Protein 1NPC (pdb70)

Radius of gyration: 19.89 Å; Cα contacts (8 Å, |Δi|>4): 730; chains: 1; bounding box: 41×41×62 Å

Foldseek 3Di:
DDAAWDWAWEAAQVGDIDIAIWGDDDQWIFRWHPPALAIEWEAEQPQEQDPDHDTDIDRPRYQYDPVRHLRRLLSVLVVLLQVLCCVQPNAQALQSRHYHAYEHECHHDQDPDWAQPLPYIYWHQHVLFFWGTPSNQQLVVQLRSVLSNLCNAQNAACAAQSVLLSNLLSNLRSQVSCVSVVVVHDFAAAQVIGRPVDHDDGPAGLCDRPVVDADQAPVDHDQDPPSRRRNPRPNSNVSNLLVCQAPWDAAPNFTAHHDHSSVSVQLSVQLSHPPHHRHQGQQSSLVSSLVSQCVVPNNVDPSSVNSVSSNVRRPHD

Sequence (317 aa):
VTGTNKVGTGKGVLGDTKSLNTTLSGSSYYLQDNTRGATIFTYDAKNRSTLPGTLWADADNVFNAAYDAAAVDAHYYAGKTYDYYKATFNRNSINDAGAPLKSTVHYGSNYNNAFWNGSQMVYGDGDGVTFTSLSGGIDVIGHELTHAVTENSSNLIYQNESGALNEAISDIFGTLVEFYDNRNPDWEIGEDIYTPGKAGDALRSMSDPTKYGDPDHYSKRYTGSSDNGGVHTNSGIINKQAYLLANGGTHYGVTVTGIGKDKLGAIYYRANTQYFTQSTTFSQARAGAVQAAADLYGANSAEVAAVKQSFSAVGVN

Nearest PDB structures (foldseek):
  1npc-assembly1_A  TM=1.003E+00  e=5.227E-67  Bacillus cereus
  1esp-assembly1_A  TM=1.000E+00  e=1.700E-61  Bacillus cereus
  2a7g-assembly1_E  TM=9.877E-01  e=1.635E-51  Bacillus thermoproteolyticus
  4tnl-assembly1_A  TM=9.887E-01  e=2.462E-51  Bacillus thermoproteolyticus
  6zhj-assembly1_A  TM=9.838E-01  e=7.280E-47  Bacillus thermoproteolyticus

Structure (mmCIF, N/CA/C/O backbone):
data_1NPC
#
_entry.id   1NPC
#
_cell.length_a   76.500
_cell.length_b   76.500
_cell.length_c   201.000
_cell.angle_alpha   90.00
_cell.angle_beta   90.00
_cell.angle_gamma   120.00
#
_symmetry.space_group_name_H-M   'P 65 2 2'
#
loop_
_entity.id
_entity.type
_entity.pdbx_description
1 polymer 'NEUTRAL PROTEASE'
2 non-polymer 'CALCIUM ION'
3 non-polymer 'ZINC ION'
4 water water
#
loop_
_atom_site.group_PDB
_atom_site.id
_atom_site.type_symbol
_atom_site.label_atom_id
_atom_site.label_alt_id
_atom_site.label_comp_id
_atom_site.label_asym_id
_atom_site.label_entity_id
_atom_site.label_seq_id
_atom_site.pdbx_PDB_ins_code
_atom_site.Cartn_x
_atom_site.Cartn_y
_atom_site.Cartn_z
_atom_site.occupancy
_atom_site.B_iso_or_equiv
_atom_site.auth_seq_id
_atom_site.auth_comp_id
_atom_site.auth_asym_id
_atom_site.auth_atom_id
_atom_site.pdbx_PDB_model_num
ATOM 1 N N . VAL A 1 1 ? 10.413 17.308 46.411 1.00 32.80 1 VAL A N 1
ATOM 2 C CA . VAL A 1 1 ? 10.114 18.281 47.456 1.00 37.00 1 VAL A CA 1
ATOM 3 C C . VAL A 1 1 ? 9.143 19.367 46.984 1.00 14.97 1 VAL A C 1
ATOM 4 O O . VAL A 1 1 ? 8.934 19.585 45.780 1.00 26.51 1 VAL A O 1
ATOM 8 N N . THR A 1 2 ? 8.493 20.046 47.910 1.00 28.84 2 THR A N 1
ATOM 9 C CA . THR A 1 2 ? 7.584 21.085 47.479 1.00 21.46 2 THR A CA 1
ATOM 10 C C . THR A 1 2 ? 8.166 22.323 48.133 1.00 28.62 2 THR A C 1
ATOM 11 O O . THR A 1 2 ? 8.484 22.263 49.325 1.00 25.26 2 THR A O 1
ATOM 15 N N . GLY A 1 3 ? 8.379 23.383 47.351 1.00 18.84 3 GLY A N 1
ATOM 16 C CA . GLY A 1 3 ? 8.989 24.592 47.890 1.00 24.12 3 GLY A CA 1
ATOM 17 C C . GLY A 1 3 ? 8.916 25.807 46.968 1.00 20.89 3 GLY A C 1
ATOM 18 O O . GLY A 1 3 ? 8.018 25.924 46.112 1.00 19.84 3 GLY A O 1
ATOM 19 N N . THR A 1 4 ? 9.906 26.704 47.152 1.00 34.84 4 THR A N 1
ATOM 20 C CA . THR A 1 4 ? 10.042 27.940 46.374 1.00 23.99 4 THR A CA 1
ATOM 21 C C . THR A 1 4 ? 11.257 27.864 45.459 1.00 5.85 4 THR A C 1
ATOM 22 O O . THR A 1 4 ? 12.350 27.487 45.899 1.00 12.75 4 THR A O 1
ATOM 26 N N . ASN A 1 5 ? 11.067 28.246 44.204 1.00 20.27 5 ASN A N 1
ATOM 27 C CA . ASN A 1 5 ? 12.104 28.261 43.175 1.00 17.31 5 ASN A CA 1
ATOM 28 C C . ASN A 1 5 ? 13.215 29.230 43.536 1.00 19.30 5 ASN A C 1
ATOM 29 O O . ASN A 1 5 ? 12.881 30.408 43.781 1.00 10.39 5 ASN A O 1
ATOM 34 N N . LYS A 1 6 ? 14.467 28.742 43.599 1.00 18.68 6 LYS A N 1
ATOM 35 C CA . LYS A 1 6 ? 15.632 29.571 43.930 1.00 12.74 6 LYS A CA 1
ATOM 36 C C . LYS A 1 6 ? 16.713 29.451 42.886 1.00 19.93 6 LYS A C 1
ATOM 37 O O . LYS A 1 6 ? 16.723 28.520 42.076 1.00 18.52 6 LYS A O 1
ATOM 43 N N . VAL A 1 7 ? 17.620 30.411 42.891 1.00 15.66 7 VAL A N 1
ATOM 44 C CA . VAL A 1 7 ? 18.731 30.336 41.966 1.00 16.19 7 VAL A CA 1
ATOM 45 C C . VAL A 1 7 ? 20.031 30.344 42.782 1.00 11.22 7 VAL A C 1
ATOM 46 O O . VAL A 1 7 ? 20.338 31.361 43.392 1.00 22.32 7 VAL A O 1
ATOM 50 N N . GLY A 1 8 ? 20.804 29.251 42.818 1.00 14.87 8 GLY A N 1
ATOM 51 C CA . GLY A 1 8 ? 22.068 29.194 43.560 1.00 19.71 8 GLY A CA 1
ATOM 52 C C . GLY A 1 8 ? 23.282 29.330 42.636 1.00 17.43 8 GLY A C 1
ATOM 53 O O . GLY A 1 8 ? 23.152 29.715 41.470 1.00 11.36 8 GLY A O 1
ATOM 54 N N . THR A 1 9 ? 24.472 29.024 43.166 1.00 17.02 9 THR A N 1
ATOM 55 C CA . THR A 1 9 ? 25.738 29.095 42.429 1.00 31.55 9 THR A CA 1
ATOM 56 C C . THR A 1 9 ? 26.646 27.958 42.883 1.00 4.66 9 THR A C 1
ATOM 57 O O . THR A 1 9 ? 26.529 27.508 44.011 1.00 13.33 9 THR A O 1
ATOM 61 N N . GLY A 1 10 ? 27.522 27.458 42.020 1.00 7.77 10 GLY A N 1
ATOM 62 C CA . GLY A 1 10 ? 28.428 26.386 42.363 1.00 7.81 10 GLY A CA 1
ATOM 63 C C . GLY A 1 10 ? 29.550 26.274 41.347 1.00 12.95 10 GLY A C 1
ATOM 64 O O . GLY A 1 10 ? 29.574 26.946 40.315 1.00 12.23 10 GLY A O 1
ATOM 65 N N . LYS A 1 11 ? 30.501 25.397 41.642 1.00 22.73 11 LYS A N 1
ATOM 66 C CA . LYS A 1 11 ? 31.615 25.180 40.726 1.00 6.83 11 LYS A CA 1
ATOM 67 C C . LYS A 1 11 ? 31.504 23.755 40.149 1.00 10.67 11 LYS A C 1
ATOM 68 O O . LYS A 1 11 ? 31.286 22.831 40.933 1.00 16.74 11 LYS A O 1
ATOM 74 N N . GLY A 1 12 ? 31.688 23.569 38.833 1.00 7.97 12 GLY A N 1
ATOM 75 C CA . GLY A 1 12 ? 31.596 22.272 38.187 1.00 16.23 12 GLY A CA 1
ATOM 76 C C . GLY A 1 12 ? 32.906 21.502 38.244 1.00 12.77 12 GLY A C 1
ATOM 77 O O . GLY A 1 12 ? 33.860 21.964 38.874 1.00 12.90 12 GLY A O 1
ATOM 78 N N . VAL A 1 13 ? 32.935 20.324 37.596 1.00 23.99 13 VAL A N 1
ATOM 79 C CA . VAL A 1 13 ? 34.125 19.472 37.555 1.00 17.10 13 VAL A CA 1
ATOM 80 C C . VAL A 1 13 ? 35.401 20.178 37.054 1.00 20.39 13 VAL A C 1
ATOM 81 O O . VAL A 1 13 ? 36.476 19.999 37.609 1.00 8.76 13 VAL A O 1
ATOM 85 N N . LEU A 1 14 ? 35.307 20.977 35.987 1.00 13.75 14 LEU A N 1
ATOM 86 C CA . LEU A 1 14 ? 36.431 21.683 35.402 1.00 11.88 14 LEU A CA 1
ATOM 87 C C . LEU A 1 14 ? 36.754 22.979 36.163 1.00 16.96 14 LEU A C 1
ATOM 88 O O . LEU A 1 14 ? 37.630 23.748 35.794 1.00 19.34 14 LEU A O 1
ATOM 93 N N . GLY A 1 15 ? 36.048 23.243 37.262 1.00 14.59 15 GLY A N 1
ATOM 94 C CA . GLY A 1 15 ? 36.287 24.415 38.121 1.00 15.59 15 GLY A CA 1
ATOM 95 C C . GLY A 1 15 ? 35.588 25.727 37.752 1.00 22.90 15 GLY A C 1
ATOM 96 O O . GLY A 1 15 ? 35.857 26.711 38.396 1.00 13.93 15 GLY A O 1
ATOM 97 N N . ASP A 1 16 ? 34.692 25.759 36.757 1.00 16.33 16 ASP A N 1
ATOM 98 C CA . ASP A 1 16 ? 33.977 26.942 36.286 1.00 5.62 16 ASP A CA 1
ATOM 99 C C . ASP A 1 16 ? 32.766 27.211 37.167 1.00 34.59 16 ASP A C 1
ATOM 100 O O . ASP A 1 16 ? 32.164 26.295 37.707 1.00 21.22 16 ASP A O 1
ATOM 105 N N . THR A 1 17 ? 32.394 28.470 37.313 1.00 13.17 17 THR A N 1
ATOM 106 C CA . THR A 1 17 ? 31.254 28.803 38.134 1.00 6.46 17 THR A CA 1
ATOM 107 C C . THR A 1 17 ? 30.020 28.686 37.283 1.00 13.71 17 THR A C 1
ATOM 108 O O . THR A 1 17 ? 30.032 29.127 36.126 1.00 20.59 17 THR A O 1
ATOM 112 N N . LYS A 1 18 ? 28.990 28.072 37.871 1.00 12.91 18 LYS A N 1
ATOM 113 C CA . LYS A 1 18 ? 27.698 27.846 37.215 1.00 15.32 18 LYS A CA 1
ATOM 114 C C . LYS A 1 18 ? 26.496 28.284 38.046 1.00 4.94 18 LYS A C 1
ATOM 115 O O . LYS A 1 18 ? 26.492 28.233 39.294 1.00 11.19 18 LYS A O 1
ATOM 121 N N . SER A 1 19 ? 25.455 28.666 37.302 1.00 14.77 19 SER A N 1
ATOM 122 C CA . SER A 1 19 ? 24.146 29.033 37.838 1.00 26.78 19 SER A CA 1
ATOM 123 C C . SER A 1 19 ? 23.239 27.824 37.972 1.00 23.31 19 SER A C 1
ATOM 124 O O . SER A 1 19 ? 23.041 27.161 36.940 1.00 13.30 19 SER A O 1
ATOM 127 N N . LEU A 1 20 ? 22.708 27.580 39.189 1.00 21.35 20 LEU A N 1
ATOM 128 C CA . LEU A 1 20 ? 21.849 26.451 39.539 1.00 11.75 20 LEU A CA 1
ATOM 129 C C . LEU A 1 20 ? 20.408 26.746 39.952 1.00 10.85 20 LEU A C 1
ATOM 130 O O . LEU A 1 20 ? 20.140 27.684 40.704 1.00 13.58 20 LEU A O 1
ATOM 135 N N . ASN A 1 21 ? 19.478 25.919 39.451 1.00 27.80 21 ASN A N 1
ATOM 136 C CA . ASN A 1 21 ? 18.064 26.058 39.775 1.00 5.31 21 ASN A CA 1
ATOM 137 C C . ASN A 1 21 ? 17.790 25.038 40.868 1.00 20.14 21 ASN A C 1
ATOM 138 O O . ASN A 1 21 ? 17.919 23.851 40.621 1.00 12.46 21 ASN A O 1
ATOM 143 N N . THR A 1 22 ? 17.461 25.517 42.053 1.00 10.13 22 THR A N 1
ATOM 144 C CA . THR A 1 22 ? 17.225 24.701 43.211 1.00 5.80 22 THR A CA 1
ATOM 145 C C . THR A 1 22 ? 15.870 24.973 43.843 1.00 8.89 22 THR A C 1
ATOM 146 O O . THR A 1 22 ? 15.103 25.804 43.371 1.00 13.82 22 THR A O 1
ATOM 150 N N . THR A 1 23 ? 15.553 24.289 44.940 1.00 8.86 23 THR A N 1
ATOM 151 C CA . THR A 1 23 ? 14.260 24.542 45.536 1.00 13.81 23 THR A CA 1
ATOM 152 C C . THR A 1 23 ? 14.436 24.687 47.016 1.00 15.19 23 THR A C 1
ATOM 153 O O . THR A 1 23 ? 15.090 23.838 47.600 1.00 12.16 23 THR A O 1
ATOM 157 N N . LEU A 1 24 ? 13.864 25.739 47.609 1.00 13.90 24 LEU A N 1
ATOM 158 C CA . LEU A 1 24 ? 13.955 26.002 49.041 1.00 14.53 24 LEU A CA 1
ATOM 159 C C . LEU A 1 24 ? 12.729 25.390 49.678 1.00 17.19 24 LEU A C 1
ATOM 160 O O . LEU A 1 24 ? 11.617 25.748 49.285 1.00 18.73 24 LEU A O 1
ATOM 165 N N . SER A 1 25 ? 12.970 24.481 50.621 1.00 14.50 25 SER A N 1
ATOM 166 C CA . SER A 1 25 ? 11.921 23.776 51.318 1.00 20.21 25 SER A CA 1
ATOM 167 C C . SER A 1 25 ? 12.392 23.536 52.728 1.00 24.30 25 SER A C 1
ATOM 168 O O . SER A 1 25 ? 13.351 22.798 52.958 1.00 24.61 25 SER A O 1
ATOM 171 N N . GLY A 1 26 ? 11.712 24.184 53.664 1.00 31.79 26 GLY A N 1
ATOM 172 C CA . GLY A 1 26 ? 12.080 24.059 55.066 1.00 19.00 26 GLY A CA 1
ATOM 173 C C . GLY A 1 26 ? 13.338 24.853 55.313 1.00 19.44 26 GLY A C 1
ATOM 174 O O . GLY A 1 26 ? 13.410 26.056 55.063 1.00 34.45 26 GLY A O 1
ATOM 175 N N . SER A 1 27 ? 14.386 24.192 55.762 1.00 35.24 27 SER A N 1
ATOM 176 C CA . SER A 1 27 ? 15.580 24.984 55.985 1.00 47.19 27 SER A CA 1
ATOM 177 C C . SER A 1 27 ? 16.632 24.752 54.916 1.00 33.41 27 SER A C 1
ATOM 178 O O . SER A 1 27 ? 17.695 25.376 54.910 1.00 60.10 27 SER A O 1
ATOM 181 N N . SER A 1 28 ? 16.362 23.830 54.007 1.00 41.94 28 SER A N 1
ATOM 182 C CA . SER A 1 28 ? 17.367 23.556 53.000 1.00 37.94 28 SER A CA 1
ATOM 183 C C . SER A 1 28 ? 16.947 23.789 51.583 1.00 12.03 28 SER A C 1
ATOM 184 O O . SER A 1 28 ? 15.780 23.971 51.261 1.00 22.63 28 SER A O 1
ATOM 187 N N . TYR A 1 29 ? 17.980 23.766 50.753 1.00 12.57 29 TYR A N 1
ATOM 188 C CA . TYR A 1 29 ? 17.801 23.944 49.347 1.00 14.12 29 TYR A CA 1
ATOM 189 C C . TYR A 1 29 ? 18.079 22.570 48.778 1.00 14.30 29 TYR A C 1
ATOM 190 O O . TYR A 1 29 ? 19.019 21.904 49.226 1.00 15.83 29 TYR A O 1
ATOM 199 N N . TYR A 1 30 ? 17.281 22.186 47.790 1.00 22.49 30 TYR A N 1
ATOM 200 C CA . TYR A 1 30 ? 17.432 20.923 47.089 1.00 10.79 30 TYR A CA 1
ATOM 201 C C . TYR A 1 30 ? 17.769 21.113 45.617 1.00 13.40 30 TYR A C 1
ATOM 202 O O . TYR A 1 30 ? 17.276 22.046 44.986 1.00 10.87 30 TYR A O 1
ATOM 211 N N . LEU A 1 31 ? 18.602 20.207 45.079 1.00 7.89 31 LEU A N 1
ATOM 212 C CA . LEU A 1 31 ? 18.905 20.294 43.673 1.00 25.63 31 LEU A CA 1
ATOM 213 C C . LEU A 1 31 ? 17.665 19.765 42.962 1.00 20.44 31 LEU A C 1
ATOM 214 O O . LEU A 1 31 ? 17.531 18.615 42.557 1.00 17.58 31 LEU A O 1
ATOM 219 N N . GLN A 1 32 ? 16.685 20.626 42.847 1.00 17.67 32 GLN A N 1
ATOM 220 C CA . GLN A 1 32 ? 15.448 20.278 42.187 1.00 16.47 32 GLN A CA 1
ATOM 221 C C . GLN A 1 32 ? 15.145 21.507 41.360 1.00 2.55 32 GLN A C 1
ATOM 222 O O . GLN A 1 32 ? 15.060 22.591 41.930 1.00 17.21 32 GLN A O 1
ATOM 228 N N . ASP A 1 33 ? 15.008 21.330 40.058 1.00 9.53 33 ASP A N 1
ATOM 229 C CA . ASP A 1 33 ? 14.732 22.396 39.108 1.00 12.97 33 ASP A CA 1
ATOM 230 C C . ASP A 1 33 ? 13.280 22.309 38.589 1.00 10.60 33 ASP A C 1
ATOM 231 O O . ASP A 1 33 ? 12.933 21.458 37.758 1.00 10.03 33 ASP A O 1
ATOM 236 N N . ASN A 1 34 ? 12.435 23.232 39.055 1.00 15.43 34 ASN A N 1
ATOM 237 C CA . ASN A 1 34 ? 11.032 23.290 38.672 1.00 9.18 34 ASN A CA 1
ATOM 238 C C . ASN A 1 34 ? 10.745 24.190 37.487 1.00 17.06 34 ASN A C 1
ATOM 239 O O . ASN A 1 34 ? 9.611 24.295 37.058 1.00 32.04 34 ASN A O 1
ATOM 244 N N . THR A 1 35 ? 11.777 24.841 36.968 1.00 20.56 35 THR A N 1
ATOM 245 C CA . THR A 1 35 ? 11.644 25.812 35.892 1.00 13.29 35 THR A CA 1
ATOM 246 C C . THR A 1 35 ? 11.264 25.349 34.493 1.00 21.67 35 THR A C 1
ATOM 247 O O . THR A 1 35 ? 10.726 26.149 33.731 1.00 19.62 35 THR A O 1
ATOM 251 N N . ARG A 1 36 ? 11.585 24.119 34.120 1.00 15.63 36 ARG A N 1
ATOM 252 C CA . ARG A 1 36 ? 11.362 23.638 32.767 1.00 24.05 36 ARG A CA 1
ATOM 253 C C . ARG A 1 36 ? 10.083 22.818 32.662 1.00 20.61 36 ARG A C 1
ATOM 254 O O . ARG A 1 36 ? 9.436 22.640 33.693 1.00 24.07 36 ARG A O 1
ATOM 262 N N . GLY A 1 37 ? 9.720 22.343 31.456 1.00 19.28 37 GLY A N 1
ATOM 263 C CA . GLY A 1 37 ? 8.495 21.559 31.270 1.00 16.21 37 GLY A CA 1
ATOM 264 C C . GLY A 1 37 ? 8.571 20.219 32.010 1.00 22.29 37 GLY A C 1
ATOM 265 O O . GLY A 1 37 ? 7.585 19.544 32.305 1.00 15.67 37 GLY A O 1
ATOM 266 N N . ALA A 1 38 ? 9.797 19.814 32.278 1.00 9.94 38 ALA A N 1
ATOM 267 C CA . ALA A 1 38 ? 10.087 18.581 32.974 1.00 17.60 38 ALA A CA 1
ATOM 268 C C . ALA A 1 38 ? 10.880 18.893 34.257 1.00 12.63 38 ALA A C 1
ATOM 269 O O . ALA A 1 38 ? 11.748 19.764 34.286 1.00 11.86 38 ALA A O 1
ATOM 271 N N . THR A 1 39 ? 10.594 18.194 35.352 1.00 22.46 39 THR A N 1
ATOM 272 C CA . THR A 1 39 ? 11.311 18.454 36.583 1.00 32.08 39 THR A CA 1
ATOM 273 C C . THR A 1 39 ? 12.653 17.752 36.509 1.00 18.53 39 THR A C 1
ATOM 274 O O . THR A 1 39 ? 12.697 16.673 35.959 1.00 17.00 39 THR A O 1
ATOM 278 N N . ILE A 1 40 ? 13.719 18.364 37.004 1.00 13.73 40 ILE A N 1
ATOM 279 C CA . ILE A 1 40 ? 15.045 17.785 36.965 1.00 9.72 40 ILE A CA 1
ATOM 280 C C . ILE A 1 40 ? 15.444 17.573 38.397 1.00 5.68 40 ILE A C 1
ATOM 281 O O . ILE A 1 40 ? 15.355 18.541 39.153 1.00 13.45 40 ILE A O 1
ATOM 286 N N . PHE A 1 41 ? 15.822 16.330 38.778 1.00 10.41 41 PHE A N 1
ATOM 287 C CA . PHE A 1 41 ? 16.253 16.009 40.150 1.00 16.84 41 PHE A CA 1
ATOM 288 C C . PHE A 1 41 ? 17.693 15.470 40.200 1.00 10.34 41 PHE A C 1
ATOM 289 O O . PHE A 1 41 ? 18.097 14.683 39.346 1.00 10.34 41 PHE A O 1
ATOM 297 N N . THR A 1 42 ? 18.488 15.851 41.198 1.00 14.15 42 THR A N 1
ATOM 298 C CA . THR A 1 42 ? 19.854 15.327 41.265 1.00 11.33 42 THR A CA 1
ATOM 299 C C . THR A 1 42 ? 20.048 14.689 42.611 1.00 7.30 42 THR A C 1
ATOM 300 O O . THR A 1 42 ? 19.719 15.299 43.665 1.00 10.74 42 THR A O 1
ATOM 304 N N . TYR A 1 43 ? 20.575 13.440 42.545 1.00 16.81 43 TYR A N 1
ATOM 305 C CA . TYR A 1 43 ? 20.839 12.608 43.716 1.00 7.40 43 TYR A CA 1
ATOM 306 C C . TYR A 1 43 ? 22.313 12.248 43.974 1.00 9.57 43 TYR A C 1
ATOM 307 O O . TYR A 1 43 ? 23.150 12.240 43.053 1.00 11.61 43 TYR A O 1
ATOM 316 N N . ASP A 1 44 ? 22.534 11.952 45.271 1.00 9.40 44 ASP A N 1
ATOM 317 C CA . ASP A 1 44 ? 23.772 11.539 45.937 1.00 36.23 44 ASP A CA 1
ATOM 318 C C . ASP A 1 44 ? 23.707 10.069 46.395 1.00 19.53 44 ASP A C 1
ATOM 319 O O . ASP A 1 44 ? 22.866 9.671 47.212 1.00 10.35 44 ASP A O 1
ATOM 324 N N . ALA A 1 45 ? 24.600 9.240 45.859 1.00 18.23 45 ALA A N 1
ATOM 325 C CA . ALA A 1 45 ? 24.603 7.811 46.223 1.00 10.13 45 ALA A CA 1
ATOM 326 C C . ALA A 1 45 ? 25.662 7.556 47.283 1.00 20.09 45 ALA A C 1
ATOM 327 O O . ALA A 1 45 ? 25.842 6.438 47.777 1.00 14.46 45 ALA A O 1
ATOM 329 N N . LYS A 1 46 ? 26.394 8.633 47.600 1.00 8.40 46 LYS A N 1
ATOM 330 C CA . LYS A 1 46 ? 27.414 8.582 48.618 1.00 16.35 46 LYS A CA 1
ATOM 331 C C . LYS A 1 46 ? 28.443 7.465 48.429 1.00 8.20 46 LYS A C 1
ATOM 332 O O . LYS A 1 46 ? 28.805 6.862 49.432 1.00 11.74 46 LYS A O 1
ATOM 338 N N . ASN A 1 47 ? 28.885 7.211 47.192 1.00 9.64 47 ASN A N 1
ATOM 339 C CA . ASN A 1 47 ? 29.886 6.231 46.862 1.00 28.84 47 ASN A CA 1
ATOM 340 C C . ASN A 1 47 ? 29.522 4.791 47.163 1.00 34.06 47 ASN A C 1
ATOM 341 O O . ASN A 1 47 ? 30.332 3.950 47.546 1.00 12.59 47 ASN A O 1
ATOM 346 N N . ARG A 1 48 ? 28.253 4.527 46.980 1.00 15.90 48 ARG A N 1
ATOM 347 C CA . ARG A 1 48 ? 27.735 3.219 47.196 1.00 10.95 48 ARG A CA 1
ATOM 348 C C . ARG A 1 48 ? 27.129 2.726 45.918 1.00 12.87 48 ARG A C 1
ATOM 349 O O . ARG A 1 48 ? 26.844 3.487 44.994 1.00 18.91 48 ARG A O 1
ATOM 357 N N . SER A 1 49 ? 26.966 1.421 45.884 1.00 14.97 49 SER A N 1
ATOM 358 C CA . SER A 1 49 ? 26.361 0.800 44.745 1.00 21.28 49 SER A CA 1
ATOM 359 C C . SER A 1 49 ? 24.857 0.598 45.016 1.00 15.91 49 SER A C 1
ATOM 360 O O . SER A 1 49 ? 24.329 -0.514 45.159 1.00 19.87 49 SER A O 1
ATOM 363 N N . THR A 1 50 ? 24.168 1.725 45.127 1.00 14.27 50 THR A N 1
ATOM 364 C CA . THR A 1 50 ? 22.727 1.772 45.328 1.00 13.81 50 THR A CA 1
ATOM 365 C C . THR A 1 50 ? 22.103 2.845 44.445 1.00 29.29 50 THR A C 1
ATOM 366 O O . THR A 1 50 ? 22.739 3.811 44.017 1.00 10.42 50 THR A O 1
ATOM 370 N N . LEU A 1 51 ? 20.832 2.672 44.136 1.00 12.70 51 LEU A N 1
ATOM 371 C CA . LEU A 1 51 ? 20.128 3.692 43.366 1.00 21.12 51 LEU A CA 1
ATOM 372 C C . LEU A 1 51 ? 18.802 4.005 44.069 1.00 17.66 51 LEU A C 1
ATOM 373 O O . LEU A 1 51 ? 18.214 3.095 44.663 1.00 19.42 51 LEU A O 1
ATOM 378 N N . PRO A 1 52 ? 18.319 5.258 44.028 1.00 23.14 52 PRO A N 1
ATOM 379 C CA . PRO A 1 52 ? 18.908 6.403 43.347 1.00 29.80 52 PRO A CA 1
ATOM 380 C C . PRO A 1 52 ? 19.798 7.228 44.253 1.00 7.23 52 PRO A C 1
ATOM 381 O O . PRO A 1 52 ? 20.528 8.125 43.838 1.00 10.13 52 PRO A O 1
ATOM 385 N N . GLY A 1 53 ? 19.692 6.915 45.532 1.00 10.91 53 GLY A N 1
ATOM 386 C CA . GLY A 1 53 ? 20.393 7.612 46.595 1.00 16.68 53 GLY A CA 1
ATOM 387 C C . GLY A 1 53 ? 19.465 8.645 47.223 1.00 24.76 53 GLY A C 1
ATOM 388 O O . GLY A 1 53 ? 18.238 8.592 47.132 1.00 23.28 53 GLY A O 1
ATOM 389 N N . THR A 1 54 ? 20.061 9.626 47.844 1.00 6.72 54 THR A N 1
ATOM 390 C CA . THR A 1 54 ? 19.334 10.658 48.534 1.00 15.98 54 THR A CA 1
ATOM 391 C C . THR A 1 54 ? 19.244 11.958 47.737 1.00 30.34 54 THR A C 1
ATOM 392 O O . THR A 1 54 ? 20.211 12.443 47.167 1.00 14.70 54 THR A O 1
ATOM 396 N N . LEU A 1 55 ? 18.068 12.565 47.666 1.00 22.81 55 LEU A N 1
ATOM 397 C CA . LEU A 1 55 ? 17.964 13.804 46.937 1.00 12.22 55 LEU A CA 1
ATOM 398 C C . LEU A 1 55 ? 18.929 14.786 47.603 1.00 15.84 55 LEU A C 1
ATOM 399 O O . LEU A 1 55 ? 19.051 14.788 48.836 1.00 25.55 55 LEU A O 1
ATOM 404 N N . TRP A 1 56 ? 19.651 15.556 46.774 1.00 19.93 56 TRP A N 1
ATOM 405 C CA . TRP A 1 56 ? 20.662 16.499 47.223 1.00 11.45 56 TRP A CA 1
ATOM 406 C C . TRP A 1 56 ? 20.141 17.775 47.899 1.00 6.23 56 TRP A C 1
ATOM 407 O O . TRP A 1 56 ? 19.346 18.539 47.346 1.00 12.81 56 TRP A O 1
ATOM 418 N N . ALA A 1 57 ? 20.632 17.948 49.120 1.00 13.05 57 ALA A N 1
ATOM 419 C CA . ALA A 1 57 ? 20.307 19.033 50.001 1.00 21.96 57 ALA A CA 1
ATOM 420 C C . ALA A 1 57 ? 21.545 19.760 50.476 1.00 18.83 57 ALA A C 1
ATOM 421 O O . ALA A 1 57 ? 22.515 19.139 50.911 1.00 22.95 57 ALA A O 1
ATOM 423 N N . ASP A 1 58 ? 21.419 21.082 50.407 1.00 37.11 58 ASP A N 1
ATOM 424 C CA . ASP A 1 58 ? 22.428 22.038 50.793 1.00 9.44 58 ASP A CA 1
ATOM 425 C C . ASP A 1 58 ? 21.927 23.061 51.811 1.00 13.36 58 ASP A C 1
ATOM 426 O O . ASP A 1 58 ? 20.779 23.491 51.790 1.00 11.14 58 ASP A O 1
ATOM 431 N N . ALA A 1 59 ? 22.801 23.474 52.721 1.00 9.85 59 ALA A N 1
ATOM 432 C CA . ALA A 1 59 ? 22.421 24.477 53.729 1.00 26.26 59 ALA A CA 1
ATOM 433 C C . ALA A 1 59 ? 22.375 25.953 53.356 1.00 11.21 59 ALA A C 1
ATOM 434 O O . ALA A 1 59 ? 21.609 26.683 53.957 1.00 17.79 59 ALA A O 1
ATOM 436 N N . ASP A 1 60 ? 23.204 26.414 52.441 1.00 10.99 60 ASP A N 1
ATOM 437 C CA . ASP A 1 60 ? 23.263 27.834 52.086 1.00 7.69 60 ASP A CA 1
ATOM 438 C C . ASP A 1 60 ? 23.014 28.178 50.623 1.00 17.86 60 ASP A C 1
ATOM 439 O O . ASP A 1 60 ? 23.080 29.359 50.329 1.00 11.85 60 ASP A O 1
ATOM 444 N N . ASN A 1 61 ? 22.760 27.213 49.721 1.00 13.49 61 ASN A N 1
ATOM 445 C CA . ASN A 1 61 ? 22.511 27.505 48.311 1.00 17.61 61 ASN A CA 1
ATOM 446 C C . ASN A 1 61 ? 23.769 27.793 47.505 1.00 20.16 61 ASN A C 1
ATOM 447 O O . ASN A 1 61 ? 23.702 28.376 46.413 1.00 11.92 61 ASN A O 1
ATOM 452 N N . VAL A 1 62 ? 24.902 27.372 48.091 1.00 14.17 62 VAL A N 1
ATOM 453 C CA . VAL A 1 62 ? 26.244 27.515 47.547 1.00 14.24 62 VAL A CA 1
ATOM 454 C C . VAL A 1 62 ? 26.859 26.111 47.465 1.00 3.90 62 VAL A C 1
ATOM 455 O O . VAL A 1 62 ? 26.990 25.443 48.465 1.00 13.41 62 VAL A O 1
ATOM 459 N N . PHE A 1 63 ? 27.188 25.704 46.238 1.00 16.70 63 PHE A N 1
ATOM 460 C CA . PHE A 1 63 ? 27.759 24.401 45.901 1.00 11.55 63 PHE A CA 1
ATOM 461 C C . PHE A 1 63 ? 29.218 24.498 45.436 1.00 16.70 63 PHE A C 1
ATOM 462 O O . PHE A 1 63 ? 29.615 24.129 44.293 1.00 12.95 63 PHE A O 1
ATOM 470 N N . ASN A 1 64 ? 30.029 25.005 46.370 1.00 7.55 64 ASN A N 1
ATOM 471 C CA . ASN A 1 64 ? 31.431 25.251 46.067 1.00 10.97 64 ASN A CA 1
ATOM 472 C C . ASN A 1 64 ? 32.425 24.212 46.633 1.00 8.96 64 ASN A C 1
ATOM 473 O O . ASN A 1 64 ? 33.626 24.264 46.396 1.00 13.08 64 ASN A O 1
ATOM 478 N N . ALA A 1 65 ? 31.980 23.215 47.377 1.00 15.03 65 ALA A N 1
ATOM 479 C CA . ALA A 1 65 ? 32.895 22.177 47.879 1.00 11.51 65 ALA A CA 1
ATOM 480 C C . ALA A 1 65 ? 33.351 21.229 46.761 1.00 5.97 65 ALA A C 1
ATOM 481 O O . ALA A 1 65 ? 32.688 21.076 45.713 1.00 12.71 65 ALA A O 1
ATOM 483 N N . ALA A 1 66 ? 34.517 20.580 46.985 1.00 13.56 66 ALA A N 1
ATOM 484 C CA . ALA A 1 66 ? 35.047 19.625 46.036 1.00 23.31 66 ALA A CA 1
ATOM 485 C C . ALA A 1 66 ? 34.009 18.534 45.865 1.00 16.19 66 ALA A C 1
ATOM 486 O O . ALA A 1 66 ? 33.773 18.062 44.769 1.00 10.93 66 ALA A O 1
ATOM 488 N N . TYR A 1 67 ? 33.354 18.153 46.954 1.00 9.21 67 TYR A N 1
ATOM 489 C CA . TYR A 1 67 ? 32.357 17.120 46.795 1.00 10.70 67 TYR A CA 1
ATOM 490 C C . TYR A 1 67 ? 31.142 17.552 45.977 1.00 9.07 67 TYR A C 1
ATOM 491 O O . TYR A 1 67 ? 30.334 16.765 45.501 1.00 16.87 67 TYR A O 1
ATOM 500 N N . ASP A 1 68 ? 30.976 18.855 45.819 1.00 20.28 68 ASP A N 1
ATOM 501 C CA . ASP A 1 68 ? 29.817 19.372 45.125 1.00 20.37 68 ASP A CA 1
ATOM 502 C C . ASP A 1 68 ? 29.855 19.266 43.627 1.00 4.53 68 ASP A C 1
ATOM 503 O O . ASP A 1 68 ? 28.786 19.080 43.039 1.00 6.35 68 ASP A O 1
ATOM 508 N N . ALA A 1 69 ? 31.056 19.463 43.071 1.00 10.69 69 ALA A N 1
ATOM 509 C CA . ALA A 1 69 ? 31.347 19.506 41.639 1.00 13.74 69 ALA A CA 1
ATOM 510 C C . ALA A 1 69 ? 30.594 18.578 40.674 1.00 24.41 69 ALA A C 1
ATOM 511 O O . ALA A 1 69 ? 30.037 19.054 39.686 1.00 13.20 69 ALA A O 1
ATOM 513 N N . ALA A 1 70 ? 30.591 17.260 40.899 1.00 12.54 70 ALA A N 1
ATOM 514 C CA . ALA A 1 70 ? 29.894 16.335 40.015 1.00 8.31 70 ALA A CA 1
ATOM 515 C C . ALA A 1 70 ? 28.401 16.632 39.993 1.00 8.47 70 ALA A C 1
ATOM 516 O O . ALA A 1 70 ? 27.768 16.592 38.926 1.00 9.28 70 ALA A O 1
ATOM 518 N N . ALA A 1 71 ? 27.810 16.934 41.163 1.00 1.50 71 ALA A N 1
ATOM 519 C CA . ALA A 1 71 ? 26.376 17.235 41.250 1.00 4.22 71 ALA A CA 1
ATOM 520 C C . ALA A 1 71 ? 25.970 18.523 40.517 1.00 9.54 71 ALA A C 1
ATOM 521 O O . ALA A 1 71 ? 24.925 18.600 39.842 1.00 8.86 71 ALA A O 1
ATOM 523 N N . VAL A 1 72 ? 26.823 19.543 40.615 1.00 16.82 72 VAL A N 1
ATOM 524 C CA . VAL A 1 72 ? 26.618 20.820 39.952 1.00 14.87 72 VAL A CA 1
ATOM 525 C C . VAL A 1 72 ? 26.542 20.644 38.425 1.00 12.74 72 VAL A C 1
ATOM 526 O O . VAL A 1 72 ? 25.717 21.221 37.707 1.00 10.70 72 VAL A O 1
ATOM 530 N N . ASP A 1 73 ? 27.429 19.828 37.879 1.00 9.03 73 ASP A N 1
ATOM 531 C CA . ASP A 1 73 ? 27.485 19.593 36.442 1.00 5.64 73 ASP A CA 1
ATOM 532 C C . ASP A 1 73 ? 26.314 18.730 35.938 1.00 16.84 73 ASP A C 1
ATOM 533 O O . ASP A 1 73 ? 25.651 18.979 34.923 1.00 8.63 73 ASP A O 1
ATOM 538 N N . ALA A 1 74 ? 26.032 17.666 36.694 1.00 18.00 74 ALA A N 1
ATOM 539 C CA . ALA A 1 74 ? 24.951 16.751 36.363 1.00 18.41 74 ALA A CA 1
ATOM 540 C C . ALA A 1 74 ? 23.638 17.495 36.237 1.00 12.13 74 ALA A C 1
ATOM 541 O O . ALA A 1 74 ? 22.866 17.256 35.299 1.00 9.62 74 ALA A O 1
ATOM 543 N N . HIS A 1 75 ? 23.418 18.363 37.228 1.00 5.12 75 HIS A N 1
ATOM 544 C CA . HIS A 1 75 ? 22.250 19.226 37.373 1.00 8.60 75 HIS A CA 1
ATOM 545 C C . HIS A 1 75 ? 22.081 20.218 36.200 1.00 5.09 75 HIS A C 1
ATOM 546 O O . HIS A 1 75 ? 21.085 20.190 35.446 1.00 11.47 75 HIS A O 1
ATOM 553 N N . TYR A 1 76 ? 23.113 21.050 36.000 1.00 6.69 76 TYR A N 1
ATOM 554 C CA . TYR A 1 76 ? 23.210 22.040 34.919 1.00 6.37 76 TYR A CA 1
ATOM 555 C C . TYR A 1 76 ? 23.025 21.517 33.479 1.00 15.67 76 TYR A C 1
ATOM 556 O O . TYR A 1 76 ? 22.203 22.003 32.697 1.00 9.55 76 TYR A O 1
ATOM 565 N N . TYR A 1 77 ? 23.844 20.525 33.116 1.00 24.64 77 TYR A N 1
ATOM 566 C CA . TYR A 1 77 ? 23.883 19.881 31.806 1.00 18.27 77 TYR A CA 1
ATOM 567 C C . TYR A 1 77 ? 22.611 19.124 31.440 1.00 11.21 77 TYR A C 1
ATOM 568 O O . TYR A 1 77 ? 22.229 19.074 30.278 1.00 5.83 77 TYR A O 1
ATOM 577 N N . ALA A 1 78 ? 21.912 18.558 32.420 1.00 6.37 78 ALA A N 1
ATOM 578 C CA . ALA A 1 78 ? 20.626 17.953 32.053 1.00 12.40 78 ALA A CA 1
ATOM 579 C C . ALA A 1 78 ? 19.572 19.036 31.704 1.00 20.31 78 ALA A C 1
ATOM 580 O O . ALA A 1 78 ? 18.730 18.887 30.804 1.00 10.33 78 ALA A O 1
ATOM 582 N N . GLY A 1 79 ? 19.585 20.160 32.423 1.00 9.93 79 GLY A N 1
ATOM 583 C CA . GLY A 1 79 ? 18.673 21.225 32.091 1.00 10.24 79 GLY A CA 1
ATOM 584 C C . GLY A 1 79 ? 19.078 21.750 30.688 1.00 8.25 79 GLY A C 1
ATOM 585 O O . GLY A 1 79 ? 18.222 22.094 29.862 1.00 8.07 79 GLY A O 1
ATOM 586 N N . LYS A 1 80 ? 20.395 21.810 30.372 1.00 15.12 80 LYS A N 1
ATOM 587 C CA . LYS A 1 80 ? 20.828 22.293 29.057 1.00 11.99 80 LYS A CA 1
ATOM 588 C C . LYS A 1 80 ? 20.412 21.375 27.919 1.00 3.78 80 LYS A C 1
ATOM 589 O O . LYS A 1 80 ? 20.152 21.807 26.788 1.00 8.56 80 LYS A O 1
ATOM 595 N N . THR A 1 81 ? 20.354 20.097 28.234 1.00 4.41 81 THR A N 1
ATOM 596 C CA . THR A 1 81 ? 19.947 19.136 27.220 1.00 12.64 81 THR A CA 1
ATOM 597 C C . THR A 1 81 ? 18.460 19.256 26.909 1.00 12.47 81 THR A C 1
ATOM 598 O O . THR A 1 81 ? 18.054 19.185 25.733 1.00 11.37 81 THR A O 1
ATOM 602 N N . TYR A 1 82 ? 17.669 19.449 27.976 1.00 11.07 82 TYR A N 1
ATOM 603 C CA . TYR A 1 82 ? 16.221 19.617 27.821 1.00 8.77 82 TYR A CA 1
ATOM 604 C C . TYR A 1 82 ? 15.975 20.799 26.880 1.00 10.15 82 TYR A C 1
ATOM 605 O O . TYR A 1 82 ? 15.182 20.777 25.946 1.00 10.59 82 TYR A O 1
ATOM 614 N N . ASP A 1 83 ? 16.724 21.864 27.185 1.00 12.36 83 ASP A N 1
ATOM 615 C CA . ASP A 1 83 ? 16.667 23.107 26.469 1.00 17.25 83 ASP A CA 1
ATOM 616 C C . ASP A 1 83 ? 16.874 22.976 24.976 1.00 26.71 83 ASP A C 1
ATOM 617 O O . ASP A 1 83 ? 16.115 23.545 24.183 1.00 13.87 83 ASP A O 1
ATOM 622 N N . TYR A 1 84 ? 17.941 22.266 24.620 1.00 12.23 84 TYR A N 1
ATOM 623 C CA . TYR A 1 84 ? 18.317 22.022 23.238 1.00 6.76 84 TYR A CA 1
ATOM 624 C C . TYR A 1 84 ? 17.146 21.405 22.502 1.00 12.73 84 TYR A C 1
ATOM 625 O O . TYR A 1 84 ? 16.831 21.914 21.431 1.00 8.70 84 TYR A O 1
ATOM 634 N N . TYR A 1 85 ? 16.553 20.344 23.087 1.00 9.62 85 TYR A N 1
ATOM 635 C CA . TYR A 1 85 ? 15.426 19.658 22.470 1.00 11.49 85 TYR A CA 1
ATOM 636 C C . TYR A 1 85 ? 14.138 20.486 22.381 1.00 13.79 85 TYR A C 1
ATOM 637 O O . TYR A 1 85 ? 13.397 20.453 21.389 1.00 8.03 85 TYR A O 1
ATOM 646 N N . LYS A 1 86 ? 13.888 21.256 23.437 1.00 4.34 86 LYS A N 1
ATOM 647 C CA . LYS A 1 86 ? 12.716 22.121 23.527 1.00 16.41 86 LYS A CA 1
ATOM 648 C C . LYS A 1 86 ? 12.713 23.267 22.509 1.00 21.82 86 LYS A C 1
ATOM 649 O O . LYS A 1 86 ? 11.722 23.508 21.805 1.00 22.06 86 LYS A O 1
ATOM 655 N N . ALA A 1 87 ? 13.840 23.971 22.430 1.00 16.05 87 ALA A N 1
ATOM 656 C CA . ALA A 1 87 ? 14.009 25.099 21.526 1.00 13.33 87 ALA A CA 1
ATOM 657 C C . ALA A 1 87 ? 14.128 24.758 20.058 1.00 27.01 87 ALA A C 1
ATOM 658 O O . ALA A 1 87 ? 13.608 25.468 19.194 1.00 14.69 87 ALA A O 1
ATOM 660 N N . THR A 1 88 ? 14.860 23.685 19.772 1.00 19.11 88 THR A N 1
ATOM 661 C CA . THR A 1 88 ? 15.110 23.292 18.408 1.00 13.26 88 THR A CA 1
ATOM 662 C C . THR A 1 88 ? 13.966 22.616 17.693 1.00 1.25 88 THR A C 1
ATOM 663 O O . THR A 1 88 ? 13.800 22.846 16.476 1.00 16.44 88 THR A O 1
ATOM 667 N N . PHE A 1 89 ? 13.295 21.715 18.422 1.00 19.28 89 PHE A N 1
ATOM 668 C CA . PHE A 1 89 ? 12.265 20.882 17.823 1.00 17.56 89 PHE A CA 1
ATOM 669 C C . PHE A 1 89 ? 10.926 20.895 18.550 1.00 14.29 89 PHE A C 1
ATOM 670 O O . PHE A 1 89 ? 9.942 20.236 18.144 1.00 13.90 89 PHE A O 1
ATOM 678 N N . ASN A 1 90 ? 10.906 21.649 19.651 1.00 12.60 90 ASN A N 1
ATOM 679 C CA . ASN A 1 90 ? 9.671 21.711 20.416 1.00 15.39 90 ASN A CA 1
ATOM 680 C C . ASN A 1 90 ? 9.325 20.356 21.054 1.00 30.43 90 ASN A C 1
ATOM 681 O O . ASN A 1 90 ? 8.166 19.901 21.106 1.00 17.69 90 ASN A O 1
ATOM 686 N N . ARG A 1 91 ? 10.376 19.700 21.547 1.00 22.32 91 ARG A N 1
ATOM 687 C CA . ARG A 1 91 ? 10.261 18.414 22.215 1.00 7.07 91 ARG A CA 1
ATOM 688 C C . ARG A 1 91 ? 10.257 18.608 23.730 1.00 17.17 91 ARG A C 1
ATOM 689 O O . ARG A 1 91 ? 11.150 19.259 24.307 1.00 14.08 91 ARG A O 1
ATOM 697 N N . ASN A 1 92 ? 9.244 18.034 24.373 1.00 12.30 92 ASN A N 1
ATOM 698 C CA . ASN A 1 92 ? 9.111 18.142 25.820 1.00 25.56 92 ASN A CA 1
ATOM 699 C C . ASN A 1 92 ? 9.632 16.918 26.569 1.00 28.80 92 ASN A C 1
ATOM 700 O O . ASN A 1 92 ? 8.897 15.975 26.916 1.00 21.41 92 ASN A O 1
ATOM 705 N N . SER A 1 93 ? 10.938 16.953 26.828 1.00 18.77 93 SER A N 1
ATOM 706 C CA . SER A 1 93 ? 11.607 15.846 27.503 1.00 23.32 93 SER A CA 1
ATOM 707 C C . SER A 1 93 ? 11.820 14.631 26.575 1.00 14.39 93 SER A C 1
ATOM 708 O O . SER A 1 93 ? 11.461 14.632 25.371 1.00 10.62 93 SER A O 1
ATOM 711 N N . ILE A 1 94 ? 12.439 13.601 27.164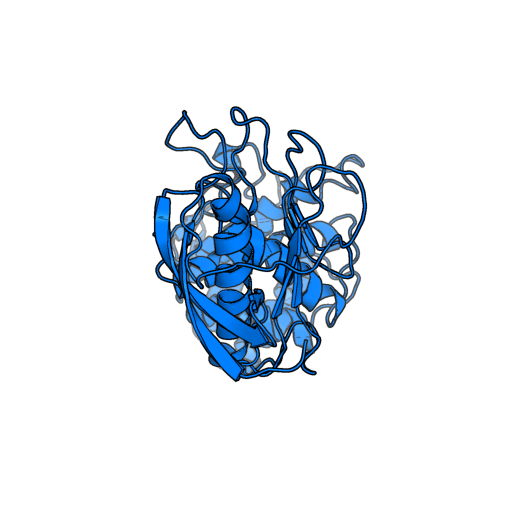 1.00 15.66 94 ILE A N 1
ATOM 712 C CA . ILE A 1 94 ? 12.805 12.357 26.484 1.00 26.99 94 ILE A CA 1
ATOM 713 C C . ILE A 1 94 ? 11.664 11.646 25.758 1.00 13.69 94 ILE A C 1
ATOM 714 O O . ILE A 1 94 ? 11.868 11.065 24.689 1.00 10.10 94 ILE A O 1
ATOM 719 N N . ASN A 1 95 ? 10.449 11.779 26.326 1.00 9.04 95 ASN A N 1
ATOM 720 C CA . ASN A 1 95 ? 9.295 11.162 25.730 1.00 18.63 95 ASN A CA 1
ATOM 721 C C . ASN A 1 95 ? 8.295 12.103 25.077 1.00 35.44 95 ASN A C 1
ATOM 722 O O . ASN A 1 95 ? 7.202 11.679 24.683 1.00 16.13 95 ASN A O 1
ATOM 727 N N . ASP A 1 96 ? 8.648 13.385 24.938 1.00 10.63 96 ASP A N 1
ATOM 728 C CA . ASP A 1 96 ? 7.710 14.332 24.323 1.00 19.16 96 ASP A CA 1
ATOM 729 C C . ASP A 1 96 ? 6.481 14.587 25.198 1.00 30.23 96 ASP A C 1
ATOM 730 O O . ASP A 1 96 ? 5.511 15.150 24.721 1.00 13.55 96 ASP A O 1
ATOM 735 N N . ALA A 1 97 ? 6.546 14.195 26.467 1.00 15.23 97 ALA A N 1
ATOM 736 C CA . ALA A 1 97 ? 5.478 14.343 27.404 1.00 10.19 97 ALA A CA 1
ATOM 737 C C . ALA A 1 97 ? 5.970 14.822 28.742 1.00 20.35 97 ALA A C 1
ATOM 738 O O . ALA A 1 97 ? 5.311 14.553 29.741 1.00 23.55 97 ALA A O 1
ATOM 740 N N . GLY A 1 98 ? 7.114 15.476 28.831 1.00 18.66 98 GLY A N 1
ATOM 741 C CA . GLY A 1 98 ? 7.519 15.941 30.153 1.00 25.07 98 GLY A CA 1
ATOM 742 C C . GLY A 1 98 ? 7.978 14.946 31.229 1.00 12.19 98 GLY A C 1
ATOM 743 O O . GLY A 1 98 ? 7.830 15.226 32.435 1.00 16.09 98 GLY A O 1
ATOM 744 N N . ALA A 1 99 ? 8.540 13.804 30.825 1.00 20.96 99 ALA A N 1
ATOM 745 C CA . ALA A 1 99 ? 9.038 12.877 31.812 1.00 24.05 99 ALA A CA 1
ATOM 746 C C . ALA A 1 99 ? 10.174 13.602 32.518 1.00 10.95 99 ALA A C 1
ATOM 747 O O . ALA A 1 99 ? 10.992 14.270 31.872 1.00 14.71 99 ALA A O 1
ATOM 749 N N . PRO A 1 100 ? 10.269 13.393 33.821 1.00 11.29 100 PRO A N 1
ATOM 750 C CA . PRO A 1 100 ? 11.300 13.991 34.644 1.00 24.63 100 PRO A CA 1
ATOM 751 C C . PRO A 1 100 ? 12.674 13.399 34.388 1.00 32.99 100 PRO A C 1
ATOM 752 O O . PRO A 1 100 ? 12.769 12.223 34.043 1.00 16.92 100 PRO A O 1
ATOM 756 N N . LEU A 1 101 ? 13.713 14.218 34.595 1.00 15.24 101 LEU A N 1
ATOM 757 C CA . LEU A 1 101 ? 15.108 13.830 34.391 1.00 18.63 101 LEU A CA 1
ATOM 758 C C . LEU A 1 101 ? 15.744 13.612 35.736 1.00 11.60 101 LEU A C 1
ATOM 759 O O . LEU A 1 101 ? 15.823 14.536 36.539 1.00 8.54 101 LEU A O 1
ATOM 764 N N . LYS A 1 102 ? 16.210 12.402 35.994 1.00 16.23 102 LYS A N 1
ATOM 765 C CA . LYS A 1 102 ? 16.844 12.131 37.261 1.00 10.39 102 LYS A CA 1
ATOM 766 C C . LYS A 1 102 ? 18.290 11.694 37.040 1.00 5.49 102 LYS A C 1
ATOM 767 O O . LYS A 1 102 ? 18.573 10.918 36.122 1.00 7.34 102 LYS A O 1
ATOM 773 N N . SER A 1 103 ? 19.209 12.153 37.879 1.00 11.88 103 SER A N 1
ATOM 774 C CA . SER A 1 103 ? 20.606 11.784 37.764 1.00 5.35 103 SER A CA 1
ATOM 775 C C . SER A 1 103 ? 21.172 11.445 39.138 1.00 12.37 103 SER A C 1
ATOM 776 O O . SER A 1 103 ? 20.925 12.170 40.089 1.00 12.70 103 SER A O 1
ATOM 779 N N . THR A 1 104 ? 21.962 10.377 39.273 1.00 4.31 104 THR A N 1
ATOM 780 C CA . THR A 1 104 ? 22.630 10.040 40.521 1.00 10.45 104 THR A CA 1
ATOM 781 C C . THR A 1 104 ? 24.159 10.251 40.409 1.00 17.00 104 THR A C 1
ATOM 782 O O . THR A 1 104 ? 24.817 9.704 39.509 1.00 11.98 104 THR A O 1
ATOM 786 N N . VAL A 1 105 ? 24.762 11.049 41.302 1.00 11.23 105 VAL A N 1
ATOM 787 C CA . VAL A 1 105 ? 26.194 11.203 41.165 1.00 28.59 105 VAL A CA 1
ATOM 788 C C . VAL A 1 105 ? 26.848 10.555 42.383 1.00 12.08 105 VAL A C 1
ATOM 789 O O . VAL A 1 105 ? 26.138 10.276 43.344 1.00 13.51 105 VAL A O 1
ATOM 793 N N . HIS A 1 106 ? 28.171 10.322 42.336 1.00 7.73 106 HIS A N 1
ATOM 794 C CA . HIS A 1 106 ? 28.964 9.680 43.398 1.00 2.83 106 HIS A CA 1
ATOM 795 C C . HIS A 1 106 ? 28.518 8.238 43.529 1.00 18.48 106 HIS A C 1
ATOM 796 O O . HIS A 1 106 ? 28.400 7.671 44.615 1.00 6.92 106 HIS A O 1
ATOM 803 N N . TYR A 1 107 ? 28.266 7.649 42.361 1.00 13.23 107 TYR A N 1
ATOM 804 C CA . TYR A 1 107 ? 27.833 6.267 42.274 1.00 9.47 107 TYR A CA 1
ATOM 805 C C . TYR A 1 107 ? 29.050 5.350 42.325 1.00 16.95 107 TYR A C 1
ATOM 806 O O . TYR A 1 107 ? 29.940 5.456 41.474 1.00 13.39 107 TYR A O 1
ATOM 815 N N . GLY A 1 108 ? 29.067 4.469 43.322 1.00 12.90 108 GLY A N 1
ATOM 816 C CA . GLY A 1 108 ? 30.194 3.568 43.437 1.00 18.27 108 GLY A CA 1
ATOM 817 C C . GLY A 1 108 ? 31.521 4.242 43.815 1.00 18.62 108 GLY A C 1
ATOM 818 O O . GLY A 1 108 ? 31.602 5.423 44.195 1.00 27.50 108 GLY A O 1
ATOM 819 N N . SER A 1 109 ? 32.581 3.443 43.665 1.00 15.75 109 SER A N 1
ATOM 820 C CA . SER A 1 109 ? 33.934 3.814 44.013 1.00 32.02 109 SER A CA 1
ATOM 821 C C . SER A 1 109 ? 34.867 3.814 42.809 1.00 30.65 109 SER A C 1
ATOM 822 O O . SER A 1 109 ? 35.103 2.759 42.211 1.00 15.22 109 SER A O 1
ATOM 825 N N . ASN A 1 110 ? 35.395 5.017 42.483 1.00 21.07 110 ASN A N 1
ATOM 826 C CA . ASN A 1 110 ? 36.295 5.220 41.341 1.00 14.26 110 ASN A CA 1
ATOM 827 C C . ASN A 1 110 ? 35.794 4.595 40.035 1.00 20.75 110 ASN A C 1
ATOM 828 O O . ASN A 1 110 ? 36.568 4.122 39.216 1.00 24.62 110 ASN A O 1
ATOM 833 N N . TYR A 1 111 ? 34.482 4.616 39.849 1.00 24.88 111 TYR A N 1
ATOM 834 C CA . TYR A 1 111 ? 33.807 4.047 38.696 1.00 23.92 111 TYR A CA 1
ATOM 835 C C . TYR A 1 111 ? 33.951 4.853 37.419 1.00 16.37 111 TYR A C 1
ATOM 836 O O . TYR A 1 111 ? 33.546 5.997 37.280 1.00 28.47 111 TYR A O 1
ATOM 845 N N . ASN A 1 112 ? 34.567 4.219 36.454 1.00 16.11 112 ASN A N 1
ATOM 846 C CA . ASN A 1 112 ? 34.829 4.847 35.189 1.00 12.73 112 ASN A CA 1
ATOM 847 C C . ASN A 1 112 ? 33.664 4.724 34.212 1.00 19.94 112 ASN A C 1
ATOM 848 O O . ASN A 1 112 ? 33.848 4.291 33.063 1.00 20.20 112 ASN A O 1
ATOM 853 N N . ASN A 1 113 ? 32.454 5.090 34.646 1.00 9.85 113 ASN A N 1
ATOM 854 C CA . ASN A 1 113 ? 31.322 5.001 33.744 1.00 15.69 113 ASN A CA 1
ATOM 855 C C . ASN A 1 113 ? 30.223 6.021 34.048 1.00 15.53 113 ASN A C 1
ATOM 856 O O . ASN A 1 113 ? 30.202 6.619 35.129 1.00 20.15 113 ASN A O 1
ATOM 861 N N . ALA A 1 114 ? 29.350 6.214 33.053 1.00 15.69 114 ALA A N 1
ATOM 862 C CA . ALA A 1 114 ? 28.162 7.042 33.068 1.00 19.53 114 ALA A CA 1
ATOM 863 C C . ALA A 1 114 ? 27.280 6.580 31.920 1.00 12.84 114 ALA A C 1
ATOM 864 O O . ALA A 1 114 ? 27.726 6.454 30.797 1.00 10.71 114 ALA A O 1
ATOM 866 N N . PHE A 1 115 ? 26.015 6.310 32.210 1.00 8.52 115 PHE A N 1
ATOM 867 C CA . PHE A 1 115 ? 25.074 5.806 31.222 1.00 19.82 115 PHE A CA 1
ATOM 868 C C . PHE A 1 115 ? 23.634 6.147 31.607 1.00 6.77 115 PHE A C 1
ATOM 869 O O . PHE A 1 115 ? 23.280 6.381 32.761 1.00 7.74 115 PHE A O 1
ATOM 877 N N . TRP A 1 116 ? 22.781 6.119 30.616 1.00 6.07 116 TRP A N 1
ATOM 878 C CA . TRP A 1 116 ? 21.372 6.260 30.885 1.00 8.48 116 TRP A CA 1
ATOM 879 C C . TRP A 1 116 ? 20.988 4.799 31.159 1.00 22.06 116 TRP A C 1
ATOM 880 O O . TRP A 1 116 ? 21.310 3.941 30.333 1.00 4.30 116 TRP A O 1
ATOM 891 N N . ASN A 1 117 ? 20.337 4.474 32.278 1.00 8.60 117 ASN A N 1
ATOM 892 C CA . ASN A 1 117 ? 20.041 3.081 32.616 1.00 14.32 117 ASN A CA 1
ATOM 893 C C . ASN A 1 117 ? 18.675 2.552 32.166 1.00 13.46 117 ASN A C 1
ATOM 894 O O . ASN A 1 117 ? 18.219 1.454 32.537 1.00 16.80 117 ASN A O 1
ATOM 899 N N . GLY A 1 118 ? 18.017 3.361 31.362 1.00 14.50 118 GLY A N 1
ATOM 900 C CA . GLY A 1 118 ? 16.671 3.095 30.903 1.00 15.30 118 GLY A CA 1
ATOM 901 C C . GLY A 1 118 ? 15.724 3.887 31.780 1.00 7.71 118 GLY A C 1
ATOM 902 O O . GLY A 1 118 ? 14.583 4.064 31.462 1.00 11.47 118 GLY A O 1
ATOM 903 N N . SER A 1 119 ? 16.174 4.395 32.896 1.00 9.21 119 SER A N 1
ATOM 904 C CA . SER A 1 119 ? 15.299 5.150 33.773 1.00 20.39 119 SER A CA 1
ATOM 905 C C . SER A 1 119 ? 15.838 6.494 34.297 1.00 9.56 119 SER A C 1
ATOM 906 O O . SER A 1 119 ? 15.079 7.422 34.600 1.00 11.53 119 SER A O 1
ATOM 909 N N . GLN A 1 120 ? 17.157 6.575 34.453 1.00 9.81 120 GLN A N 1
ATOM 910 C CA . GLN A 1 120 ? 17.815 7.759 34.969 1.00 20.77 120 GLN A CA 1
ATOM 911 C C . GLN A 1 120 ? 19.252 7.781 34.503 1.00 12.16 120 GLN A C 1
ATOM 912 O O . GLN A 1 120 ? 19.697 6.822 33.895 1.00 8.83 120 GLN A O 1
ATOM 918 N N . MET A 1 121 ? 19.941 8.882 34.799 1.00 13.98 121 MET A N 1
ATOM 919 C CA . MET A 1 121 ? 21.334 9.048 34.499 1.00 18.47 121 MET A CA 1
ATOM 920 C C . MET A 1 121 ? 22.128 8.645 35.744 1.00 18.92 121 MET A C 1
ATOM 921 O O . MET A 1 121 ? 21.822 9.033 36.886 1.00 14.58 121 MET A O 1
ATOM 926 N N . VAL A 1 122 ? 23.176 7.875 35.438 1.00 8.15 122 VAL A N 1
ATOM 927 C CA . VAL A 1 122 ? 24.103 7.336 36.408 1.00 10.29 122 VAL A CA 1
ATOM 928 C C . VAL A 1 122 ? 25.519 7.830 36.123 1.00 10.46 122 VAL A C 1
ATOM 929 O O . VAL A 1 122 ? 26.001 7.721 34.991 1.00 10.53 122 VAL A O 1
ATOM 933 N N . TYR A 1 123 ? 26.148 8.414 37.169 1.00 16.80 123 TYR A N 1
ATOM 934 C CA . TYR A 1 123 ? 27.489 8.949 37.062 1.00 12.31 123 TYR A CA 1
ATOM 935 C C . TYR A 1 123 ? 28.495 8.477 38.085 1.00 5.14 123 TYR A C 1
ATOM 936 O O . TYR A 1 123 ? 28.342 8.659 39.261 1.00 8.61 123 TYR A O 1
ATOM 945 N N . GLY A 1 124 ? 29.609 7.934 37.650 1.00 16.57 124 GLY A N 1
ATOM 946 C CA . GLY A 1 124 ? 30.618 7.568 38.620 1.00 11.68 124 GLY A CA 1
ATOM 947 C C . GLY A 1 124 ? 31.621 8.712 3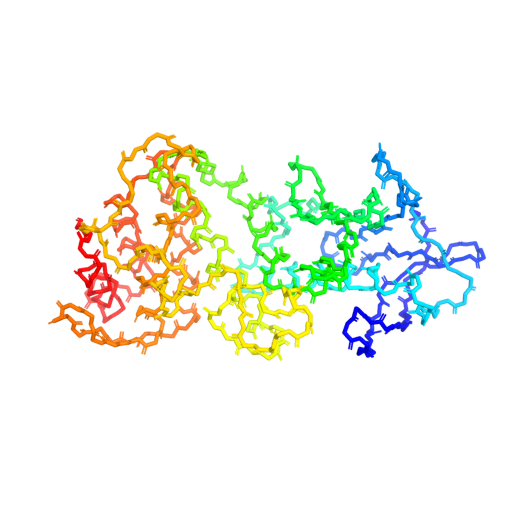8.749 1.00 19.92 124 GLY A C 1
ATOM 948 O O . GLY A 1 124 ? 31.558 9.673 37.988 1.00 13.68 124 GLY A O 1
ATOM 949 N N . ASP A 1 125 ? 32.601 8.619 39.644 1.00 5.48 125 ASP A N 1
ATOM 950 C CA . ASP A 1 125 ? 33.540 9.751 39.736 1.00 11.30 125 ASP A CA 1
ATOM 951 C C . ASP A 1 125 ? 34.854 9.591 38.982 1.00 16.57 125 ASP A C 1
ATOM 952 O O . ASP A 1 125 ? 35.700 10.501 39.034 1.00 15.23 125 ASP A O 1
ATOM 957 N N . GLY A 1 126 ? 35.031 8.454 38.317 1.00 16.89 126 GLY A N 1
ATOM 958 C CA . GLY A 1 126 ? 36.285 8.194 37.619 1.00 23.39 126 GLY A CA 1
ATOM 959 C C . GLY A 1 126 ? 37.461 7.872 38.578 1.00 22.35 126 GLY A C 1
ATOM 960 O O . GLY A 1 126 ? 37.370 8.099 39.783 1.00 16.40 126 GLY A O 1
ATOM 961 N N . ASP A 1 127 ? 38.582 7.353 38.048 1.00 21.67 127 ASP A N 1
ATOM 962 C CA . ASP A 1 127 ? 39.767 6.993 38.826 1.00 20.00 127 ASP A CA 1
ATOM 963 C C . ASP A 1 127 ? 40.812 8.105 38.881 1.00 40.25 127 ASP A C 1
ATOM 964 O O . ASP A 1 127 ? 41.921 7.980 39.413 1.00 31.12 127 ASP A O 1
ATOM 969 N N . GLY A 1 128 ? 40.413 9.226 38.294 1.00 23.27 128 GLY A N 1
ATOM 970 C CA . GLY A 1 128 ? 41.221 10.414 38.247 1.00 24.04 128 GLY A CA 1
ATOM 971 C C . GLY A 1 128 ? 42.422 10.321 37.335 1.00 20.70 128 GLY A C 1
ATOM 972 O O . GLY A 1 128 ? 43.175 11.266 37.284 1.00 24.33 128 GLY A O 1
ATOM 973 N N . VAL A 1 129 ? 42.556 9.211 36.635 1.00 16.20 129 VAL A N 1
ATOM 974 C CA . VAL A 1 129 ? 43.643 8.942 35.706 1.00 36.61 129 VAL A CA 1
ATOM 975 C C . VAL A 1 129 ? 43.152 8.708 34.264 1.00 24.54 129 VAL A C 1
ATOM 976 O O . VAL A 1 129 ? 43.578 9.339 33.285 1.00 19.13 129 VAL A O 1
ATOM 980 N N . THR A 1 130 ? 42.224 7.773 34.123 1.00 9.83 130 THR A N 1
ATOM 981 C CA . THR A 1 130 ? 41.636 7.477 32.821 1.00 30.27 130 THR A CA 1
ATOM 982 C C . THR A 1 130 ? 40.461 8.424 32.540 1.00 41.54 130 THR A C 1
ATOM 983 O O . THR A 1 130 ? 40.201 8.801 31.394 1.00 26.94 130 THR A O 1
ATOM 987 N N . PHE A 1 131 ? 39.743 8.784 33.615 1.00 10.79 131 PHE A N 1
ATOM 988 C CA . PHE A 1 131 ? 38.629 9.709 33.541 1.00 26.24 131 PHE A CA 1
ATOM 989 C C . PHE A 1 131 ? 38.541 10.565 34.773 1.00 17.41 131 PHE A C 1
ATOM 990 O O . PHE A 1 131 ? 39.007 10.225 35.855 1.00 15.77 131 PHE A O 1
ATOM 998 N N . THR A 1 132 ? 37.824 11.655 34.617 1.00 16.67 132 THR A N 1
ATOM 999 C CA . THR A 1 132 ? 37.554 12.472 35.759 1.00 10.06 132 THR A CA 1
ATOM 1000 C C . THR A 1 132 ? 36.077 12.311 35.928 1.00 7.04 132 THR A C 1
ATOM 1001 O O . THR A 1 132 ? 35.527 11.525 35.164 1.00 18.13 132 THR A O 1
ATOM 1005 N N . SER A 1 133 ? 35.498 12.999 36.915 1.00 19.00 133 SER A N 1
ATOM 1006 C CA . SER A 1 133 ? 34.058 12.932 37.170 1.00 11.01 133 SER A CA 1
ATOM 1007 C C . SER A 1 133 ? 33.333 13.042 35.835 1.00 8.79 133 SER A C 1
ATOM 1008 O O . SER A 1 133 ? 33.417 14.044 35.119 1.00 15.40 133 SER A O 1
ATOM 1011 N N . LEU A 1 134 ? 32.618 11.975 35.543 1.00 12.55 134 LEU A N 1
ATOM 1012 C CA . LEU A 1 134 ? 31.890 11.743 34.318 1.00 10.80 134 LEU A CA 1
ATOM 1013 C C . LEU A 1 134 ? 30.814 12.753 33.918 1.00 13.04 134 LEU A C 1
ATOM 1014 O O . LEU A 1 134 ? 30.571 12.901 32.715 1.00 21.13 134 LEU A O 1
ATOM 1019 N N . SER A 1 135 ? 30.239 13.480 34.892 1.00 12.84 135 SER A N 1
ATOM 1020 C CA . SER A 1 135 ? 29.259 14.551 34.654 1.00 16.78 135 SER A CA 1
ATOM 1021 C C . SER A 1 135 ? 29.836 15.851 34.081 1.00 18.57 135 SER A C 1
ATOM 1022 O O . SER A 1 135 ? 29.076 16.765 33.781 1.00 9.33 135 SER A O 1
ATOM 1025 N N . GLY A 1 136 ? 31.152 15.972 33.899 1.00 14.01 136 GLY A N 1
ATOM 1026 C CA . GLY A 1 136 ? 31.722 17.215 33.398 1.00 7.96 136 GLY A CA 1
ATOM 1027 C C . GLY A 1 136 ? 31.814 17.303 31.898 1.00 9.86 136 GLY A C 1
ATOM 1028 O O . GLY A 1 136 ? 32.372 18.248 31.377 1.00 7.73 136 GLY A O 1
ATOM 1029 N N . GLY A 1 137 ? 31.286 16.320 31.188 1.00 10.38 137 GLY A N 1
ATOM 1030 C CA . GLY A 1 137 ? 31.377 16.416 29.761 1.00 2.72 137 GLY A CA 1
ATOM 1031 C C . GLY A 1 137 ? 30.014 16.455 29.138 1.00 3.06 137 GLY A C 1
ATOM 1032 O O . GLY A 1 137 ? 29.329 15.454 29.127 1.00 11.89 137 GLY A O 1
ATOM 1033 N N . ILE A 1 138 ? 29.681 17.614 28.579 1.00 12.80 138 ILE A N 1
ATOM 1034 C CA . ILE A 1 138 ? 28.381 17.831 27.979 1.00 8.27 138 ILE A CA 1
ATOM 1035 C C . ILE A 1 138 ? 28.044 16.901 26.817 1.00 6.96 138 ILE A C 1
ATOM 103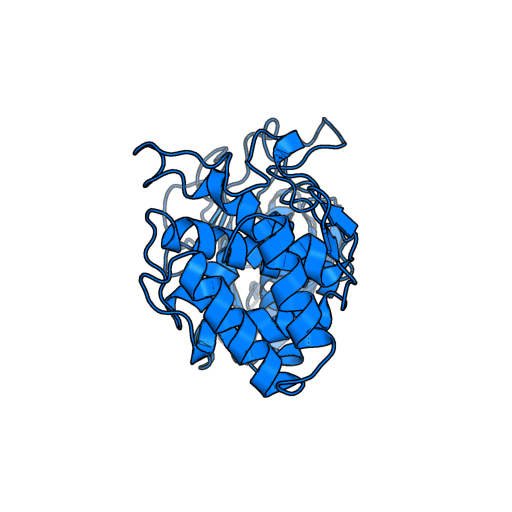6 O O . ILE A 1 138 ? 26.921 16.452 26.691 1.00 9.96 138 ILE A O 1
ATOM 1041 N N . ASP A 1 139 ? 28.985 16.625 25.920 1.00 13.20 139 ASP A N 1
ATOM 1042 C CA . ASP A 1 139 ? 28.650 15.765 24.794 1.00 10.25 139 ASP A CA 1
ATOM 1043 C C . ASP A 1 139 ? 28.325 14.329 25.238 1.00 18.11 139 ASP A C 1
ATOM 1044 O O . ASP A 1 139 ? 27.579 13.631 24.567 1.00 8.49 139 ASP A O 1
ATOM 1049 N N . VAL A 1 140 ? 28.902 13.865 26.349 1.00 15.93 140 VAL A N 1
ATOM 1050 C CA . VAL A 1 140 ? 28.633 12.503 26.787 1.00 14.58 140 VAL A CA 1
ATOM 1051 C C . VAL A 1 140 ? 27.234 12.404 27.382 1.00 13.33 140 VAL A C 1
ATOM 1052 O O . VAL A 1 140 ? 26.535 11.403 27.248 1.00 9.32 140 VAL A O 1
ATOM 1056 N N . ILE A 1 141 ? 26.835 13.486 28.044 1.00 16.55 141 ILE A N 1
ATOM 1057 C CA . ILE A 1 141 ? 25.514 13.605 28.626 1.00 13.27 141 ILE A CA 1
ATOM 1058 C C . ILE A 1 141 ? 24.454 13.694 27.516 1.00 16.90 141 ILE A C 1
ATOM 1059 O O . ILE A 1 141 ? 23.439 13.015 27.515 1.00 7.02 141 ILE A O 1
ATOM 1064 N N . GLY A 1 142 ? 24.690 14.564 26.543 1.00 9.33 142 GLY A N 1
ATOM 1065 C CA . GLY A 1 142 ? 23.802 14.725 25.415 1.00 5.91 142 GLY A CA 1
ATOM 1066 C C . GLY A 1 142 ? 23.703 13.415 24.649 1.00 4.55 142 GLY A C 1
ATOM 1067 O O . GLY A 1 142 ? 22.667 13.032 24.120 1.00 11.19 142 GLY A O 1
ATOM 1068 N N . HIS A 1 143 ? 24.806 12.704 24.588 1.00 1.00 143 HIS A N 1
ATOM 1069 C CA . HIS A 1 143 ? 24.829 11.417 23.947 1.00 2.33 143 HIS A CA 1
ATOM 1070 C C . HIS A 1 143 ? 23.907 10.384 24.631 1.00 1.00 143 HIS A C 1
ATOM 1071 O O . HIS A 1 143 ? 23.158 9.676 23.952 1.00 7.02 143 HIS A O 1
ATOM 1078 N N . GLU A 1 144 ? 24.000 10.245 25.950 1.00 12.02 144 GLU A N 1
ATOM 1079 C CA . GLU A 1 144 ? 23.216 9.280 26.732 1.00 14.21 144 GLU A CA 1
ATOM 1080 C C . GLU A 1 144 ? 21.741 9.654 26.842 1.00 10.21 144 GLU A C 1
ATOM 1081 O O . GLU A 1 144 ? 20.851 8.810 26.856 1.00 11.16 144 GLU A O 1
ATOM 1087 N N . LEU A 1 145 ? 21.505 10.960 26.921 1.00 11.86 145 LEU A N 1
ATOM 1088 C CA . LEU A 1 145 ? 20.143 11.406 27.008 1.00 4.41 145 LEU A CA 1
ATOM 1089 C C . LEU A 1 145 ? 19.491 11.188 25.661 1.00 8.30 145 LEU A C 1
ATOM 1090 O O . LEU A 1 145 ? 18.304 10.919 25.607 1.00 11.52 145 LEU A O 1
ATOM 1095 N N . THR A 1 146 ? 20.268 11.263 24.589 1.00 3.77 146 THR A N 1
ATOM 1096 C CA . THR A 1 146 ? 19.697 11.028 23.263 1.00 4.52 146 THR A CA 1
ATOM 1097 C C . THR A 1 146 ? 19.277 9.548 23.116 1.00 6.07 146 THR A C 1
ATOM 1098 O O . THR A 1 146 ? 18.388 9.181 22.340 1.00 12.24 146 THR A O 1
ATOM 1102 N N . HIS A 1 147 ? 19.925 8.671 23.903 1.00 12.42 147 HIS A N 1
ATOM 1103 C CA . HIS A 1 147 ? 19.603 7.240 23.878 1.00 11.24 147 HIS A CA 1
ATOM 1104 C C . HIS A 1 147 ? 18.183 7.084 24.400 1.00 19.17 147 HIS A C 1
ATOM 1105 O O . HIS A 1 147 ? 17.451 6.252 23.880 1.00 13.11 147 HIS A O 1
ATOM 1112 N N . ALA A 1 148 ? 17.813 7.904 25.410 1.00 4.56 148 ALA A N 1
ATOM 1113 C CA . ALA A 1 148 ? 16.468 7.972 25.986 1.00 7.22 148 ALA A CA 1
ATOM 1114 C C . ALA A 1 148 ? 15.410 8.378 24.978 1.00 14.07 148 ALA A C 1
ATOM 1115 O O . ALA A 1 148 ? 14.309 7.834 24.977 1.00 12.63 148 ALA A O 1
ATOM 1117 N N . VAL A 1 149 ? 15.761 9.286 24.076 1.00 8.00 149 VAL A N 1
ATOM 1118 C CA . VAL A 1 149 ? 14.913 9.744 22.979 1.00 30.11 149 VAL A CA 1
ATOM 1119 C C . VAL A 1 149 ? 14.771 8.637 21.893 1.00 16.43 149 VAL A C 1
ATOM 1120 O O . VAL A 1 149 ? 13.701 8.409 21.395 1.00 6.15 149 VAL A O 1
ATOM 1124 N N . THR A 1 150 ? 15.838 7.907 21.512 1.00 11.68 150 THR A N 1
ATOM 1125 C CA . THR A 1 150 ? 15.688 6.863 20.507 1.00 23.95 150 THR A CA 1
ATOM 1126 C C . THR A 1 150 ? 14.734 5.747 20.969 1.00 7.81 150 THR A C 1
ATOM 1127 O O . THR A 1 150 ? 13.953 5.191 20.193 1.00 20.15 150 THR A O 1
ATOM 1131 N N . GLU A 1 151 ? 14.827 5.451 22.258 1.00 6.86 151 GLU A N 1
ATOM 1132 C CA . GLU A 1 151 ? 14.026 4.453 22.916 1.00 11.94 151 GLU A CA 1
ATOM 1133 C C . GLU A 1 151 ? 12.560 4.835 22.879 1.00 18.34 151 GLU A C 1
ATOM 1134 O O . GLU A 1 151 ? 11.692 3.975 22.922 1.00 19.75 151 GLU A O 1
ATOM 1140 N N . ASN A 1 152 ? 12.319 6.137 22.804 1.00 22.33 152 ASN A N 1
ATOM 1141 C CA . ASN A 1 152 ? 10.980 6.695 22.779 1.00 13.20 152 ASN A CA 1
ATOM 1142 C C . ASN A 1 152 ? 10.507 7.024 21.361 1.00 25.85 152 ASN A C 1
ATOM 1143 O O . ASN A 1 152 ? 9.469 7.657 21.144 1.00 38.53 152 ASN A O 1
ATOM 1148 N N . SER A 1 153 ? 11.281 6.577 20.382 1.00 8.13 153 SER A N 1
ATOM 1149 C CA . SER A 1 153 ? 10.948 6.798 18.987 1.00 21.29 153 SER A CA 1
ATOM 1150 C C . SER A 1 153 ? 11.174 5.614 18.065 1.00 22.73 153 SER A C 1
ATOM 1151 O O . SER A 1 153 ? 10.285 4.772 17.887 1.00 25.56 153 SER A O 1
ATOM 1154 N N . SER A 1 154 ? 12.377 5.584 17.462 1.00 15.36 154 SER A N 1
ATOM 1155 C CA . SER A 1 154 ? 12.743 4.531 16.516 1.00 25.59 154 SER A CA 1
ATOM 1156 C C . SER A 1 154 ? 12.939 3.202 17.222 1.00 29.15 154 SER A C 1
ATOM 1157 O O . SER A 1 154 ? 12.570 2.144 16.722 1.00 11.14 154 SER A O 1
ATOM 1160 N N . ASN A 1 155 ? 13.491 3.322 18.412 1.00 3.14 155 ASN A N 1
ATOM 1161 C CA . ASN A 1 155 ? 13.801 2.186 19.243 1.00 11.16 155 ASN A CA 1
ATOM 1162 C C . ASN A 1 155 ? 14.787 1.254 18.573 1.00 12.02 155 ASN A C 1
ATOM 1163 O O . ASN A 1 155 ? 14.545 0.060 18.601 1.00 12.94 155 ASN A O 1
ATOM 1168 N N . LEU A 1 156 ? 15.852 1.787 17.949 1.00 17.16 156 LEU A N 1
ATOM 1169 C CA . LEU A 1 156 ? 16.868 1.005 17.257 1.00 15.20 156 LEU A CA 1
ATOM 1170 C C . LEU A 1 156 ? 17.443 -0.141 18.083 1.00 9.65 156 LEU A C 1
ATOM 1171 O O . LEU A 1 156 ? 17.910 -0.008 19.210 1.00 19.18 156 LEU A O 1
ATOM 1176 N N . ILE A 1 157 ? 17.425 -1.319 17.482 1.00 7.62 157 ILE A N 1
ATOM 1177 C CA . ILE A 1 157 ? 17.927 -2.445 18.213 1.00 18.82 157 ILE A CA 1
ATOM 1178 C C . ILE A 1 157 ? 19.455 -2.358 18.332 1.00 33.73 157 ILE A C 1
ATOM 1179 O O . ILE A 1 157 ? 20.145 -2.056 17.340 1.00 13.62 157 ILE A O 1
ATOM 1184 N N . TYR A 1 158 ? 19.967 -2.610 19.556 1.00 15.02 158 TYR A N 1
ATOM 1185 C CA . TYR A 1 158 ? 21.403 -2.553 19.862 1.00 22.13 158 TYR A CA 1
ATOM 1186 C C . TYR A 1 158 ? 22.286 -3.666 19.287 1.00 16.81 158 TYR A C 1
ATOM 1187 O O . TYR A 1 158 ? 23.070 -4.293 19.986 1.00 28.62 158 TYR A O 1
ATOM 1196 N N . GLN A 1 159 ? 22.172 -3.949 18.003 1.00 18.95 159 GLN A N 1
ATOM 1197 C CA . GLN A 1 159 ? 23.006 -4.985 17.441 1.00 16.83 159 GLN A CA 1
ATOM 1198 C C . GLN A 1 159 ? 23.263 -4.684 15.967 1.00 25.17 159 GLN A C 1
ATOM 1199 O O . GLN A 1 159 ? 22.457 -4.038 15.294 1.00 7.21 159 GLN A O 1
ATOM 1205 N N . ASN A 1 160 ? 24.399 -5.111 15.446 1.00 11.55 160 ASN A N 1
ATOM 1206 C CA . ASN A 1 160 ? 24.683 -4.851 14.040 1.00 13.93 160 ASN A CA 1
ATOM 1207 C C . ASN A 1 160 ? 24.573 -3.425 13.531 1.00 17.68 160 ASN A C 1
ATOM 1208 O O . ASN A 1 160 ? 24.977 -2.502 14.245 1.00 16.24 160 ASN A O 1
ATOM 1213 N N . GLU A 1 161 ? 24.083 -3.249 12.292 1.00 12.22 161 GLU A N 1
ATOM 1214 C CA . GLU A 1 161 ? 24.031 -1.902 11.726 1.00 21.23 161 GLU A CA 1
ATOM 1215 C C . GLU A 1 161 ? 23.086 -0.964 12.448 1.00 9.43 161 GLU A C 1
ATOM 1216 O O . GLU A 1 161 ? 23.370 0.219 12.621 1.00 10.90 161 GLU A O 1
ATOM 1222 N N . SER A 1 162 ? 21.931 -1.465 12.869 1.00 12.84 162 SER A N 1
ATOM 1223 C CA . SER A 1 162 ? 20.954 -0.624 13.566 1.00 22.63 162 SER A CA 1
ATOM 1224 C C . SER A 1 162 ? 21.453 -0.135 14.920 1.00 21.43 162 SER A C 1
ATOM 1225 O O . SER A 1 162 ? 21.033 0.927 15.357 1.00 9.49 162 SER A O 1
ATOM 1228 N N . GLY A 1 163 ? 22.340 -0.917 15.560 1.00 11.32 163 GLY A N 1
ATOM 1229 C CA . GLY A 1 163 ? 22.960 -0.609 16.844 1.00 9.48 163 GLY A CA 1
ATOM 1230 C C . GLY A 1 163 ? 24.043 0.479 16.688 1.00 16.06 163 GLY A C 1
ATOM 1231 O O . GLY A 1 163 ? 24.163 1.372 17.525 1.00 8.96 163 GLY A O 1
ATOM 1232 N N . ALA A 1 164 ? 24.818 0.384 15.603 1.00 15.91 164 ALA A N 1
ATOM 1233 C CA . ALA A 1 164 ? 25.839 1.350 15.234 1.00 31.11 164 ALA A CA 1
ATOM 1234 C C . ALA A 1 164 ? 25.183 2.692 14.871 1.00 11.45 164 ALA A C 1
ATOM 1235 O O . ALA A 1 164 ? 25.678 3.758 15.242 1.00 13.97 164 ALA A O 1
ATOM 1237 N N . LEU A 1 165 ? 24.062 2.635 14.125 1.00 13.64 165 LEU A N 1
ATOM 1238 C CA . LEU A 1 165 ? 23.276 3.787 13.758 1.00 18.19 165 LEU A CA 1
ATOM 1239 C C . LEU A 1 165 ? 22.817 4.462 15.057 1.00 13.81 165 LEU A C 1
ATOM 1240 O O . LEU A 1 165 ? 22.897 5.680 15.165 1.00 9.33 165 LEU A O 1
ATOM 1245 N N . ASN A 1 166 ? 22.376 3.670 16.066 1.00 16.44 166 ASN A N 1
ATOM 1246 C CA . ASN A 1 166 ? 21.924 4.140 17.378 1.00 10.60 166 ASN A CA 1
ATOM 1247 C C . ASN A 1 166 ? 23.014 4.990 18.040 1.00 4.89 166 ASN A C 1
ATOM 1248 O O . ASN A 1 166 ? 22.831 6.132 18.492 1.00 9.33 166 ASN A O 1
ATOM 1253 N N . GLU A 1 167 ? 24.201 4.367 18.102 1.00 7.07 167 GLU A N 1
ATOM 1254 C CA . GLU A 1 167 ? 25.412 4.964 18.626 1.00 7.66 167 GLU A CA 1
ATOM 1255 C C . GLU A 1 167 ? 25.786 6.265 17.899 1.00 5.74 167 GLU A C 1
ATOM 1256 O O . GLU A 1 167 ? 26.102 7.245 18.595 1.00 7.93 167 GLU A O 1
ATOM 1262 N N . ALA A 1 168 ? 25.744 6.241 16.547 1.00 10.54 168 ALA A N 1
ATOM 1263 C CA . ALA A 1 168 ? 26.040 7.380 15.679 1.00 19.96 168 ALA A CA 1
ATOM 1264 C C . ALA A 1 168 ? 25.108 8.544 15.998 1.00 9.08 168 ALA A C 1
ATOM 1265 O O . ALA A 1 168 ? 25.560 9.669 16.249 1.00 10.99 168 ALA A O 1
ATOM 1267 N N . ILE A 1 169 ? 23.805 8.253 16.010 1.00 13.09 169 ILE A N 1
ATOM 1268 C CA . ILE A 1 169 ? 22.769 9.218 16.320 1.00 16.05 169 ILE A CA 1
ATOM 1269 C C . ILE A 1 169 ? 23.066 9.969 17.612 1.00 17.74 169 ILE A C 1
ATOM 1270 O O . ILE A 1 169 ? 23.031 11.194 17.661 1.00 5.47 169 ILE A O 1
ATOM 1275 N N . SER A 1 170 ? 23.392 9.212 18.654 1.00 8.91 170 SER A N 1
ATOM 1276 C CA . SER A 1 170 ? 23.737 9.730 19.963 1.00 10.36 170 SER A CA 1
ATOM 1277 C C . SER A 1 170 ? 24.989 10.623 19.969 1.00 17.70 170 SER A C 1
ATOM 1278 O O . SER A 1 170 ? 25.134 11.527 20.825 1.00 10.31 170 SER A O 1
ATOM 1281 N N . ASP A 1 171 ? 25.906 10.363 19.024 1.00 6.73 171 ASP A N 1
ATOM 1282 C CA . ASP A 1 171 ? 27.142 11.178 18.939 1.00 5.74 171 ASP A CA 1
ATOM 1283 C C . ASP A 1 171 ? 26.861 12.498 18.204 1.00 4.15 171 ASP A C 1
ATOM 1284 O O . ASP A 1 171 ? 27.314 13.597 18.564 1.00 6.91 171 ASP A O 1
ATOM 1289 N N . ILE A 1 172 ? 26.092 12.360 17.127 1.00 6.29 172 ILE A N 1
ATOM 1290 C CA . ILE A 1 172 ? 25.655 13.490 16.369 1.00 11.73 172 ILE A CA 1
ATOM 1291 C C . ILE A 1 172 ? 24.980 14.481 17.322 1.00 22.11 172 ILE A C 1
ATOM 1292 O O . ILE A 1 172 ? 25.307 15.657 17.412 1.00 9.20 172 ILE A O 1
ATOM 1297 N N . PHE A 1 173 ? 24.012 14.021 18.081 1.00 5.92 173 PHE A N 1
ATOM 1298 C CA . PHE A 1 173 ? 23.292 14.889 18.990 1.00 9.49 173 PHE A CA 1
ATOM 1299 C C . PHE A 1 173 ? 24.073 15.417 20.156 1.00 11.74 173 PHE A C 1
ATOM 1300 O O . PHE A 1 173 ? 23.863 16.564 20.513 1.00 13.14 173 PHE A O 1
ATOM 1308 N N . GLY A 1 174 ? 24.942 14.613 20.746 1.00 7.57 174 GLY A N 1
ATOM 1309 C CA . GLY A 1 174 ? 25.723 15.093 21.881 1.00 5.07 174 GLY A CA 1
ATOM 1310 C C . GLY A 1 174 ? 26.650 16.225 21.447 1.00 10.01 174 GLY A C 1
ATOM 1311 O O . GLY A 1 174 ? 26.996 17.128 22.211 1.00 9.79 174 GLY A O 1
ATOM 1312 N N . THR A 1 175 ? 27.032 16.143 20.180 1.00 5.49 175 THR A N 1
ATOM 1313 C CA . THR A 1 175 ? 27.887 17.145 19.570 1.00 10.32 175 THR A CA 1
ATOM 1314 C C . THR A 1 175 ? 27.075 18.438 19.364 1.00 7.74 175 THR A C 1
ATOM 1315 O O . THR A 1 175 ? 27.491 19.563 19.616 1.00 6.76 175 THR A O 1
ATOM 1319 N N . LEU A 1 176 ? 25.847 18.220 18.924 1.00 12.94 176 LEU A N 1
ATOM 1320 C CA . LEU A 1 176 ? 24.898 19.269 18.701 1.00 16.16 176 LEU A CA 1
ATOM 1321 C C . LEU A 1 176 ? 24.570 20.034 19.997 1.00 16.10 176 LEU A C 1
ATOM 1322 O O . LEU A 1 176 ? 24.430 21.244 19.981 1.00 10.93 176 LEU A O 1
ATOM 1327 N N . VAL A 1 177 ? 24.468 19.340 21.128 1.00 5.36 177 VAL A N 1
ATOM 1328 C CA . VAL A 1 177 ? 24.239 19.871 22.445 1.00 15.99 177 VAL A CA 1
ATOM 1329 C C . VAL A 1 177 ? 25.427 20.716 22.899 1.00 17.96 177 VAL A C 1
ATOM 1330 O O . VAL A 1 177 ? 25.262 21.784 23.480 1.00 19.26 177 VAL A O 1
ATOM 1334 N N . GLU A 1 178 ? 26.613 20.237 22.613 1.00 8.82 178 GLU A N 1
ATOM 1335 C CA . GLU A 1 178 ? 27.840 20.915 22.948 1.00 17.20 178 GLU A CA 1
ATOM 1336 C C . GLU A 1 178 ? 27.953 22.216 22.142 1.00 11.02 178 GLU A C 1
ATOM 1337 O O . GLU A 1 178 ? 28.414 23.259 22.639 1.00 15.41 178 GLU A O 1
ATOM 1343 N N . PHE A 1 179 ? 27.555 22.184 20.879 1.00 10.39 179 PHE A N 1
ATOM 1344 C CA . PHE A 1 179 ? 27.597 23.425 20.118 1.00 16.86 179 PHE A CA 1
ATOM 1345 C C . PHE A 1 179 ? 26.533 24.358 20.700 1.00 44.52 179 PHE A C 1
ATOM 1346 O O . PHE A 1 179 ? 26.708 25.578 20.783 1.00 21.44 179 PHE A O 1
ATOM 1354 N N . TYR A 1 180 ? 25.407 23.765 21.105 1.00 14.35 180 TYR A N 1
ATOM 1355 C CA . TYR A 1 180 ? 24.292 24.503 21.679 1.00 8.52 180 TYR A CA 1
ATOM 1356 C C . TYR A 1 180 ? 24.638 25.383 22.860 1.00 26.69 180 TYR A C 1
ATOM 1357 O O . TYR A 1 180 ? 24.190 26.526 22.990 1.00 18.76 180 TYR A O 1
ATOM 1366 N N . ASP A 1 181 ? 25.449 24.837 23.746 1.00 8.89 181 ASP A N 1
ATOM 1367 C CA . ASP A 1 181 ? 25.852 25.574 24.930 1.00 23.22 181 ASP A CA 1
ATOM 1368 C C . ASP A 1 181 ? 27.150 26.350 24.677 1.00 26.71 181 ASP A C 1
ATOM 1369 O O . ASP A 1 181 ? 27.666 26.992 25.605 1.00 16.71 181 ASP A O 1
ATOM 1374 N N . ASN A 1 182 ? 27.692 26.342 23.438 1.00 13.75 182 ASN A N 1
ATOM 1375 C CA . ASN A 1 182 ? 28.907 27.123 23.169 1.00 18.90 182 ASN A CA 1
ATOM 1376 C C . ASN A 1 182 ? 29.998 26.706 24.115 1.00 25.94 182 ASN A C 1
ATOM 1377 O O . ASN A 1 182 ? 30.815 27.535 24.487 1.00 27.17 182 ASN A O 1
ATOM 1382 N N . ARG A 1 183 ? 29.887 25.443 24.511 1.00 29.10 183 ARG A N 1
ATOM 1383 C CA . ARG A 1 183 ? 30.702 24.681 25.455 1.00 37.29 183 ARG A CA 1
ATOM 1384 C C . ARG A 1 183 ? 31.991 24.233 24.725 1.00 32.43 183 ARG A C 1
ATOM 1385 O O . ARG A 1 183 ? 32.250 23.058 24.541 1.00 23.10 183 ARG A O 1
ATOM 1393 N N . ASN A 1 184 ? 32.814 25.192 24.246 1.00 19.97 184 ASN A N 1
ATOM 1394 C CA . ASN A 1 184 ? 34.087 25.040 23.431 1.00 19.41 184 ASN A CA 1
ATOM 1395 C C . ASN A 1 184 ? 33.944 23.863 22.420 1.00 19.72 184 ASN A C 1
ATOM 1396 O O . ASN A 1 184 ? 34.563 22.786 22.436 1.00 9.36 184 ASN A O 1
ATOM 1401 N N . PRO A 1 185 ? 33.269 24.169 21.296 1.00 16.28 185 PRO A N 1
ATOM 1402 C CA . PRO A 1 185 ? 32.684 23.063 20.517 1.00 8.65 185 PRO A CA 1
ATOM 1403 C C . PRO A 1 185 ? 33.690 22.471 19.578 1.00 17.50 185 PRO A C 1
ATOM 1404 O O . PRO A 1 185 ? 34.665 23.077 19.162 1.00 24.18 185 PRO A O 1
ATOM 1408 N N . ASP A 1 186 ? 33.423 21.222 19.246 1.00 18.77 186 ASP A N 1
ATOM 1409 C CA . ASP A 1 186 ? 34.221 20.458 18.330 1.00 12.76 186 ASP A CA 1
ATOM 1410 C C . ASP A 1 186 ? 33.419 19.241 17.805 1.00 12.18 186 ASP A C 1
ATOM 1411 O O . ASP A 1 186 ? 32.225 19.011 18.070 1.00 11.59 186 ASP A O 1
ATOM 1416 N N . TRP A 1 187 ? 34.130 18.396 17.072 1.00 10.95 187 TRP A N 1
ATOM 1417 C CA . TRP A 1 187 ? 33.588 17.166 16.546 1.00 9.11 187 TRP A CA 1
ATOM 1418 C C . TRP A 1 187 ? 34.241 15.919 17.132 1.00 23.05 187 TRP A C 1
ATOM 1419 O O . TRP A 1 187 ? 34.306 14.893 16.456 1.00 13.45 187 TRP A O 1
ATOM 1430 N N . GLU A 1 188 ? 34.762 16.001 18.372 1.00 8.28 188 GLU A N 1
ATOM 1431 C CA . GLU A 1 188 ? 35.333 14.832 18.987 1.00 8.48 188 GLU A CA 1
ATOM 1432 C C . GLU A 1 188 ? 34.415 14.515 20.139 1.00 21.01 188 GLU A C 1
ATOM 1433 O O . GLU A 1 188 ? 33.691 15.398 20.583 1.00 12.60 188 GLU A O 1
ATOM 1439 N N . ILE A 1 189 ? 34.469 13.277 20.618 1.00 16.41 189 ILE A N 1
ATOM 1440 C CA . ILE A 1 189 ? 33.618 12.894 21.726 1.00 9.90 189 ILE A CA 1
ATOM 1441 C C . ILE A 1 189 ? 34.385 12.585 23.008 1.00 8.49 189 ILE A C 1
ATOM 1442 O O . ILE A 1 189 ? 35.291 11.766 23.021 1.00 9.76 189 ILE A O 1
ATOM 1447 N N . GLY A 1 190 ? 33.958 13.204 24.099 1.00 7.83 190 GLY A N 1
ATOM 1448 C CA . GLY A 1 190 ? 34.496 12.981 25.428 1.00 5.50 190 GLY A CA 1
ATOM 1449 C C . GLY A 1 190 ? 35.818 13.641 25.871 1.00 21.73 190 GLY A C 1
ATOM 1450 O O . GLY A 1 190 ? 36.295 13.269 26.946 1.00 8.96 190 GLY A O 1
ATOM 1451 N N . GLU A 1 191 ? 36.383 14.585 25.092 1.00 9.18 191 GLU A N 1
ATOM 1452 C CA . GLU A 1 191 ? 37.640 15.277 25.388 1.00 7.05 191 GLU A CA 1
ATOM 1453 C C . GLU A 1 191 ? 37.598 16.034 26.715 1.00 10.39 191 GLU A C 1
ATOM 1454 O O . GLU A 1 191 ? 38.602 16.267 27.363 1.00 17.40 191 GLU A O 1
ATOM 1460 N N . ASP A 1 192 ? 36.453 16.421 27.220 1.00 3.89 192 ASP A N 1
ATOM 1461 C CA . ASP A 1 192 ? 36.564 17.134 28.484 1.00 8.88 192 ASP A CA 1
ATOM 1462 C C . ASP A 1 192 ? 36.763 16.292 29.745 1.00 22.82 192 ASP A C 1
ATOM 1463 O O . ASP A 1 192 ? 37.161 16.803 30.811 1.00 16.60 192 ASP A O 1
ATOM 1468 N N . ILE A 1 193 ? 36.466 14.986 29.642 1.00 19.10 193 ILE A N 1
ATOM 1469 C CA . ILE A 1 193 ? 36.553 14.082 30.785 1.00 18.01 193 ILE A CA 1
ATOM 1470 C C . ILE A 1 193 ? 37.611 12.970 30.655 1.00 4.05 193 ILE A C 1
ATOM 1471 O O . ILE A 1 193 ? 38.012 12.365 31.658 1.00 14.74 193 ILE A O 1
ATOM 1476 N N . TYR A 1 194 ? 38.048 12.715 29.419 1.00 10.24 194 TYR A N 1
ATOM 1477 C CA . TYR A 1 194 ? 39.009 11.663 29.123 1.00 5.91 194 TYR A CA 1
ATOM 1478 C C . TYR A 1 194 ? 40.461 12.041 29.410 1.00 19.68 194 TYR A C 1
ATOM 1479 O O . TYR A 1 194 ? 40.887 13.140 28.998 1.00 32.21 194 TYR A O 1
ATOM 1488 N N . THR A 1 195 ? 41.182 11.129 30.105 1.00 13.59 195 THR A N 1
ATOM 1489 C CA . THR A 1 195 ? 42.602 11.279 30.446 1.00 12.63 195 THR A CA 1
ATOM 1490 C C . THR A 1 195 ? 43.001 12.716 30.693 1.00 17.81 195 THR A C 1
ATOM 1491 O O . THR A 1 195 ? 43.623 13.356 29.834 1.00 15.97 195 THR A O 1
ATOM 1495 N N . PRO A 1 196 ? 42.565 13.165 31.879 1.00 24.73 196 PRO A N 1
ATOM 1496 C CA . PRO A 1 196 ? 42.692 14.517 32.397 1.00 37.00 196 PRO A CA 1
ATOM 1497 C C . PRO A 1 196 ? 44.064 15.177 32.301 1.00 36.42 196 PRO A C 1
ATOM 1498 O O . PRO A 1 196 ? 44.187 16.402 32.307 1.00 57.48 196 PRO A O 1
ATOM 1502 N N . GLY A 1 197 ? 45.105 14.362 32.177 1.00 40.51 197 GLY A N 1
ATOM 1503 C CA . GLY A 1 197 ? 46.470 14.871 32.076 1.00 59.66 197 GLY A CA 1
ATOM 1504 C C . GLY A 1 197 ? 46.998 15.069 30.654 1.00 57.19 197 GLY A C 1
ATOM 1505 O O . GLY A 1 197 ? 47.800 15.988 30.434 1.00 52.40 197 GLY A O 1
ATOM 1506 N N . LYS A 1 198 ? 46.543 14.201 29.730 1.00 58.39 198 LYS A N 1
ATOM 1507 C CA . LYS A 1 198 ? 46.908 14.218 28.324 1.00 35.42 198 LYS A CA 1
ATOM 1508 C C . LYS A 1 198 ? 45.950 15.142 27.605 1.00 37.88 198 LYS A C 1
ATOM 1509 O O . LYS A 1 198 ? 44.762 14.858 27.565 1.00 32.30 198 LYS A O 1
ATOM 1515 N N . ALA A 1 199 ? 46.455 16.246 27.050 1.00 28.54 199 ALA A N 1
ATOM 1516 C CA . ALA A 1 199 ? 45.563 17.127 26.331 1.00 37.29 199 ALA A CA 1
ATOM 1517 C C . ALA A 1 199 ? 45.549 16.728 24.843 1.00 21.41 199 ALA A C 1
ATOM 1518 O O . ALA A 1 199 ? 46.582 16.435 24.250 1.00 66.69 199 ALA A O 1
ATOM 1520 N N . GLY A 1 200 ? 44.400 16.710 24.195 1.00 27.49 200 GLY A N 1
ATOM 1521 C CA . GLY A 1 200 ? 44.443 16.371 22.788 1.00 37.39 200 GLY A CA 1
ATOM 1522 C C . GLY A 1 200 ? 43.485 15.285 22.330 1.00 22.67 200 GLY A C 1
ATOM 1523 O O . GLY A 1 200 ? 42.915 15.377 21.236 1.00 52.13 200 GLY A O 1
ATOM 1524 N N . ASP A 1 201 ? 43.314 14.284 23.204 1.00 25.51 201 ASP A N 1
ATOM 1525 C CA . ASP A 1 201 ? 42.459 13.156 22.919 1.00 27.73 201 ASP A CA 1
ATOM 1526 C C . ASP A 1 201 ? 41.025 13.276 23.417 1.00 13.11 201 ASP A C 1
ATOM 1527 O O . ASP A 1 201 ? 40.648 14.126 24.237 1.00 23.65 201 ASP A O 1
ATOM 1532 N N . ALA A 1 202 ? 40.288 12.314 22.859 1.00 23.66 202 ALA A N 1
ATOM 1533 C CA . ALA A 1 202 ? 38.880 12.077 23.028 1.00 19.06 202 ALA A CA 1
ATOM 1534 C C . ALA A 1 202 ? 38.646 10.571 22.943 1.00 27.26 202 ALA A C 1
ATOM 1535 O O . ALA A 1 202 ? 39.557 9.801 22.654 1.00 21.50 202 ALA A O 1
ATOM 1537 N N . LEU A 1 203 ? 37.410 10.129 23.170 1.00 15.27 203 LEU A N 1
ATOM 1538 C CA . LEU A 1 203 ? 37.095 8.709 23.119 1.00 24.00 203 LEU A CA 1
ATOM 1539 C C . LEU A 1 203 ? 37.025 8.229 21.676 1.00 22.65 203 LEU A C 1
ATOM 1540 O O . LEU A 1 203 ? 37.396 7.109 21.368 1.00 9.99 203 LEU A O 1
ATOM 1545 N N . ARG A 1 204 ? 36.525 9.092 20.794 1.00 9.38 204 ARG A N 1
ATOM 1546 C CA . ARG A 1 204 ? 36.387 8.896 19.348 1.00 26.16 204 ARG A CA 1
ATOM 1547 C C . ARG A 1 204 ? 36.257 10.211 18.583 1.00 4.78 204 ARG A C 1
ATOM 1548 O O . ARG A 1 204 ? 35.994 11.292 19.128 1.00 13.80 204 ARG A O 1
ATOM 1556 N N . SER A 1 205 ? 36.483 10.160 17.297 1.00 9.75 205 SER A N 1
ATOM 1557 C CA . SER A 1 205 ? 36.420 11.383 16.552 1.00 3.79 205 SER A CA 1
ATOM 1558 C C . SER A 1 205 ? 35.479 11.276 15.359 1.00 11.32 205 SER A C 1
ATOM 1559 O O . SER A 1 205 ? 35.586 10.345 14.578 1.00 13.20 205 SER A O 1
ATOM 1562 N N . MET A 1 206 ? 34.546 12.235 15.206 1.00 10.02 206 MET A N 1
ATOM 1563 C CA . MET A 1 206 ? 33.614 12.262 14.077 1.00 12.75 206 MET A CA 1
ATOM 1564 C C . MET A 1 206 ? 34.296 12.780 12.825 1.00 14.35 206 MET A C 1
ATOM 1565 O O . MET A 1 206 ? 34.037 12.305 11.727 1.00 11.63 206 MET A O 1
ATOM 1570 N N . SER A 1 207 ? 35.237 13.7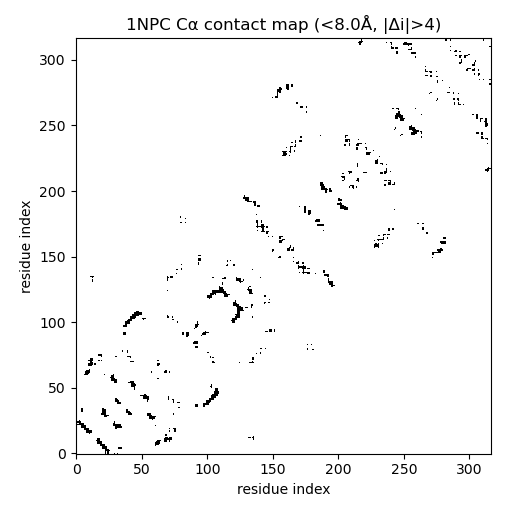15 12.986 1.00 8.59 207 SER A N 1
ATOM 1571 C CA . SER A 1 207 ? 35.967 14.283 11.840 1.00 30.81 207 SER A CA 1
ATOM 1572 C C . SER A 1 207 ? 36.978 13.336 11.195 1.00 23.41 207 SER A C 1
ATOM 1573 O O . SER A 1 207 ? 37.275 13.392 9.985 1.00 16.50 207 SER A O 1
ATOM 1576 N N . ASP A 1 208 ? 37.531 12.463 12.038 1.00 14.93 208 ASP A N 1
ATOM 1577 C CA . ASP A 1 208 ? 38.468 11.458 11.558 1.00 16.28 208 ASP A CA 1
ATOM 1578 C C . ASP A 1 208 ? 38.401 10.252 12.460 1.00 23.48 208 ASP A C 1
ATOM 1579 O O . ASP A 1 208 ? 39.220 10.138 13.380 1.00 14.94 208 ASP A O 1
ATOM 1584 N N . PRO A 1 209 ? 37.431 9.385 12.183 1.00 15.68 209 PRO A N 1
ATOM 1585 C CA . PRO A 1 209 ? 37.281 8.176 12.975 1.00 29.25 209 PRO A CA 1
ATOM 1586 C C . PRO A 1 209 ? 38.560 7.310 13.016 1.00 13.88 209 PRO A C 1
ATOM 1587 O O . PRO A 1 209 ? 38.852 6.608 13.993 1.00 8.57 209 PRO A O 1
ATOM 1591 N N . THR A 1 210 ? 39.355 7.321 11.952 1.00 17.00 210 THR A N 1
ATOM 1592 C CA . THR A 1 210 ? 40.535 6.499 11.935 1.00 18.64 210 THR A CA 1
ATOM 1593 C C . THR A 1 210 ? 41.575 6.911 12.958 1.00 24.65 210 THR A C 1
ATOM 1594 O O . THR A 1 210 ? 42.443 6.121 13.225 1.00 11.05 210 THR A O 1
ATOM 1598 N N . LYS A 1 211 ? 41.537 8.113 13.514 1.00 7.91 211 LYS A N 1
ATOM 1599 C CA . LYS A 1 211 ? 42.516 8.523 14.517 1.00 8.63 211 LYS A CA 1
ATOM 1600 C C . LYS A 1 211 ? 42.506 7.528 15.674 1.00 33.14 211 LYS A C 1
ATOM 1601 O O . LYS A 1 211 ? 43.513 7.255 16.302 1.00 8.89 211 LYS A O 1
ATOM 1607 N N . TYR A 1 212 ? 41.343 6.938 15.951 1.00 17.82 212 TYR A N 1
ATOM 1608 C CA . TYR A 1 212 ? 41.197 5.997 17.041 1.00 14.45 212 TYR A CA 1
ATOM 1609 C C . TYR A 1 212 ? 40.888 4.589 16.550 1.00 1.09 212 TYR A C 1
ATOM 1610 O O . TYR A 1 212 ? 40.272 3.788 17.263 1.00 14.32 212 TYR A O 1
ATOM 1619 N N . GLY A 1 213 ? 41.287 4.339 15.308 1.00 14.17 213 GLY A N 1
ATOM 1620 C CA . GLY A 1 213 ? 41.075 3.038 14.684 1.00 27.21 213 GLY A CA 1
ATOM 1621 C C . GLY A 1 213 ? 39.659 2.666 14.213 1.00 16.02 213 GLY A C 1
ATOM 1622 O O . GLY A 1 213 ? 39.449 1.533 13.798 1.00 12.23 213 GLY A O 1
ATOM 1623 N N . ASP A 1 214 ? 38.687 3.578 14.247 1.00 14.89 214 ASP A N 1
ATOM 1624 C CA . ASP A 1 214 ? 37.321 3.319 13.793 1.00 8.34 214 ASP A CA 1
ATOM 1625 C C . ASP A 1 214 ? 37.189 3.470 12.291 1.00 6.70 214 ASP A C 1
ATOM 1626 O O . ASP A 1 214 ? 37.896 4.235 11.659 1.00 5.43 214 ASP A O 1
ATOM 1631 N N . PRO A 1 215 ? 36.313 2.724 11.656 1.00 11.50 215 PRO A N 1
ATOM 1632 C CA . PRO A 1 215 ? 36.244 2.894 10.223 1.00 14.35 215 PRO A CA 1
ATOM 1633 C C . PRO A 1 215 ? 35.555 4.194 9.779 1.00 28.04 215 PRO A C 1
ATOM 1634 O O . PRO A 1 215 ? 34.628 4.711 10.414 1.00 16.65 215 PRO A O 1
ATOM 1638 N N . ASP A 1 216 ? 36.017 4.696 8.633 1.00 18.57 216 ASP A N 1
ATOM 1639 C CA . ASP A 1 216 ? 35.542 5.912 7.998 1.00 17.20 216 ASP A CA 1
ATOM 1640 C C . ASP A 1 216 ? 34.966 5.658 6.594 1.00 27.09 216 ASP A C 1
ATOM 1641 O O . ASP A 1 216 ? 34.711 6.580 5.819 1.00 20.98 216 ASP A O 1
ATOM 1646 N N . HIS A 1 217 ? 34.756 4.390 6.241 1.00 11.31 217 HIS A N 1
ATOM 1647 C CA . HIS A 1 217 ? 34.231 3.958 4.949 1.00 8.60 217 HIS A CA 1
ATOM 1648 C C . HIS A 1 217 ? 33.606 2.582 5.115 1.00 31.70 217 HIS A C 1
ATOM 1649 O O . HIS A 1 217 ? 34.130 1.763 5.877 1.00 12.43 217 HIS A O 1
ATOM 1656 N N . TYR A 1 218 ? 32.501 2.332 4.405 1.00 24.50 218 TYR A N 1
ATOM 1657 C CA . TYR A 1 218 ? 31.815 1.048 4.400 1.00 9.99 218 TYR A CA 1
ATOM 1658 C C . TYR A 1 218 ? 32.729 -0.136 4.116 1.00 26.34 218 TYR A C 1
ATOM 1659 O O . TYR A 1 218 ? 32.564 -1.193 4.722 1.00 18.26 218 TYR A O 1
ATOM 1668 N N . SER A 1 219 ? 33.668 0.020 3.186 1.00 7.01 219 SER A N 1
ATOM 1669 C CA . SER A 1 219 ? 34.574 -1.057 2.832 1.00 28.44 219 SER A CA 1
ATOM 1670 C C . SER A 1 219 ? 35.491 -1.491 3.972 1.00 26.09 219 SER A C 1
ATOM 1671 O O . SER A 1 219 ? 36.157 -2.522 3.853 1.00 24.96 219 SER A O 1
ATOM 1674 N N . LYS A 1 220 ? 35.518 -0.727 5.073 1.00 14.46 220 LYS A N 1
ATOM 1675 C CA . LYS A 1 220 ? 36.408 -1.020 6.189 1.00 9.39 220 LYS A CA 1
ATOM 1676 C C . LYS A 1 220 ? 35.725 -1.410 7.487 1.00 14.05 220 LYS A C 1
ATOM 1677 O O . LYS A 1 220 ? 36.358 -1.473 8.539 1.00 19.77 220 LYS A O 1
ATOM 1683 N N . ARG A 1 221 ? 34.418 -1.669 7.427 1.00 12.56 221 ARG A N 1
ATOM 1684 C CA . A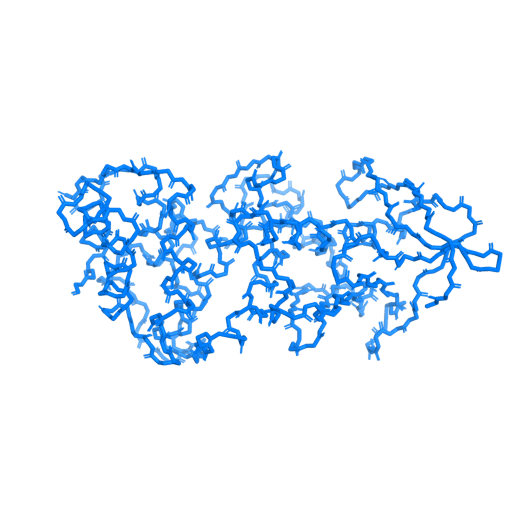RG A 1 221 ? 33.647 -2.010 8.621 1.00 4.26 221 ARG A CA 1
ATOM 1685 C C . ARG A 1 221 ? 34.088 -3.270 9.347 1.00 10.86 221 ARG A C 1
ATOM 1686 O O . ARG A 1 221 ? 34.613 -4.178 8.712 1.00 16.81 221 ARG A O 1
ATOM 1694 N N . TYR A 1 222 ? 33.839 -3.340 10.662 1.00 20.43 222 TYR A N 1
ATOM 1695 C CA . TYR A 1 222 ? 34.125 -4.553 11.404 1.00 3.58 222 TYR A CA 1
ATOM 1696 C C . TYR A 1 222 ? 32.990 -5.541 11.057 1.00 12.76 222 TYR A C 1
ATOM 1697 O O . TYR A 1 222 ? 31.794 -5.252 11.165 1.00 8.77 222 TYR A O 1
ATOM 1706 N N . THR A 1 223 ? 33.377 -6.735 10.636 1.00 19.64 223 THR A N 1
ATOM 1707 C CA . THR A 1 223 ? 32.475 -7.806 10.198 1.00 41.34 223 THR A CA 1
ATOM 1708 C C . THR A 1 223 ? 32.156 -8.926 11.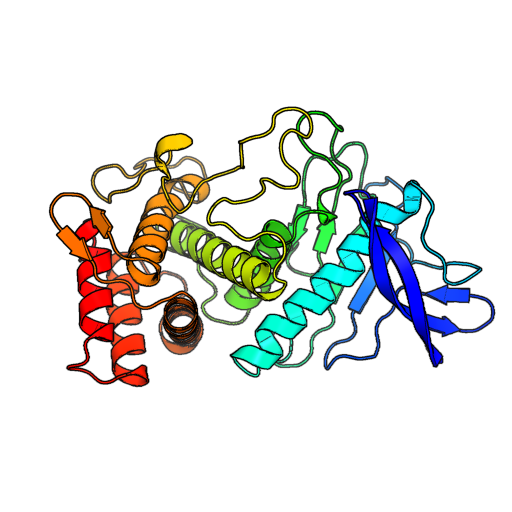200 1.00 14.69 223 THR A C 1
ATOM 1709 O O . THR A 1 223 ? 31.219 -9.688 11.023 1.00 24.26 223 THR A O 1
ATOM 1713 N N . GLY A 1 224 ? 32.865 -9.039 12.292 1.00 19.35 224 GLY A N 1
ATOM 1714 C CA . GLY A 1 224 ? 32.540 -10.107 13.214 1.00 23.55 224 GLY A CA 1
ATOM 1715 C C . GLY A 1 224 ? 31.376 -9.825 14.150 1.00 32.98 224 GLY A C 1
ATOM 1716 O O . GLY A 1 224 ? 30.633 -8.842 13.999 1.00 19.11 224 GLY A O 1
ATOM 1717 N N . SER A 1 225 ? 31.307 -10.718 15.145 1.00 19.45 225 SER A N 1
ATOM 1718 C CA . SER A 1 225 ? 30.303 -10.797 16.196 1.00 18.06 225 SER A CA 1
ATOM 1719 C C . SER A 1 225 ? 30.577 -10.070 17.499 1.00 15.74 225 SER A C 1
ATOM 1720 O O . SER A 1 225 ? 29.670 -9.845 18.308 1.00 22.59 225 SER A O 1
ATOM 1723 N N . SER A 1 226 ? 31.812 -9.688 17.757 1.00 15.98 226 SER A N 1
ATOM 1724 C CA . SER A 1 226 ? 32.135 -8.976 19.003 1.00 29.88 226 SER A CA 1
ATOM 1725 C C . SER A 1 226 ? 31.398 -7.615 19.169 1.00 30.98 226 SER A C 1
ATOM 1726 O O . SER A 1 226 ? 31.020 -7.019 18.155 1.00 18.07 226 SER A O 1
ATOM 1729 N N . ASP A 1 227 ? 31.160 -7.099 20.407 1.00 7.39 227 ASP A N 1
ATOM 1730 C CA . ASP A 1 227 ? 30.477 -5.811 20.619 1.00 36.22 227 ASP A CA 1
ATOM 1731 C C . ASP A 1 227 ? 29.099 -5.666 19.935 1.00 38.62 227 ASP A C 1
ATOM 1732 O O . ASP A 1 227 ? 28.785 -4.632 19.329 1.00 20.39 227 ASP A O 1
ATOM 1737 N N . ASN A 1 228 ? 28.282 -6.719 20.049 1.00 24.13 228 ASN A N 1
ATOM 1738 C CA . ASN A 1 228 ? 26.957 -6.787 19.467 1.00 25.00 228 ASN A CA 1
ATOM 1739 C C . ASN A 1 228 ? 27.062 -6.492 17.984 1.00 31.68 228 ASN A C 1
ATOM 1740 O O . ASN A 1 228 ? 26.288 -5.728 17.395 1.00 22.50 228 ASN A O 1
ATOM 1745 N N . GLY A 1 229 ? 28.072 -7.112 17.388 1.00 7.70 229 GLY A N 1
ATOM 1746 C CA . GLY A 1 229 ? 28.264 -6.892 15.973 1.00 12.26 229 GLY A CA 1
ATOM 1747 C C . GLY A 1 229 ? 28.992 -5.589 15.609 1.00 24.71 229 GLY A C 1
ATOM 1748 O O . GLY A 1 229 ? 28.682 -5.028 14.545 1.00 20.08 229 GLY A O 1
ATOM 1749 N N . GLY A 1 230 ? 29.931 -5.141 16.482 1.00 25.68 230 GLY A N 1
ATOM 1750 C CA . GLY A 1 230 ? 30.752 -3.931 16.308 1.00 26.31 230 GLY A CA 1
ATOM 1751 C C . GLY A 1 230 ? 30.063 -2.553 16.397 1.00 27.57 230 GLY A C 1
ATOM 1752 O O . GLY A 1 230 ? 30.448 -1.600 15.724 1.00 14.30 230 GLY A O 1
ATOM 1753 N N . VAL A 1 231 ? 29.052 -2.458 17.257 1.00 18.76 231 VAL A N 1
ATOM 1754 C CA . VAL A 1 231 ? 28.202 -1.309 17.585 1.00 32.71 231 VAL A CA 1
ATOM 1755 C C . VAL A 1 231 ? 29.003 -0.038 17.812 1.00 38.13 231 VAL A C 1
ATOM 1756 O O . VAL A 1 231 ? 28.725 0.935 17.115 1.00 28.27 231 VAL A O 1
ATOM 1760 N N . HIS A 1 232 ? 29.986 -0.061 18.740 1.00 20.42 232 HIS A N 1
ATOM 1761 C CA . HIS A 1 232 ? 30.816 1.096 19.052 1.00 17.31 232 HIS A CA 1
ATOM 1762 C C . HIS A 1 232 ? 31.929 1.486 18.062 1.00 18.25 232 HIS A C 1
ATOM 1763 O O . HIS A 1 232 ? 32.555 2.536 18.188 1.00 32.10 232 HIS A O 1
ATOM 1770 N N . THR A 1 233 ? 32.260 0.666 17.081 1.00 13.61 233 THR A N 1
ATOM 1771 C CA . THR A 1 233 ? 33.299 1.053 16.171 1.00 17.32 233 THR A CA 1
ATOM 1772 C C . THR A 1 233 ? 32.684 1.437 14.842 1.00 9.58 233 THR A C 1
ATOM 1773 O O . THR A 1 233 ? 32.995 2.496 14.346 1.00 7.22 233 THR A O 1
ATOM 1777 N N . ASN A 1 234 ? 31.803 0.593 14.317 1.00 5.88 234 ASN A N 1
ATOM 1778 C CA . ASN A 1 234 ? 31.154 0.847 13.028 1.00 15.63 234 ASN A CA 1
ATOM 1779 C C . ASN A 1 234 ? 30.354 2.147 12.977 1.00 11.09 234 ASN A C 1
ATOM 1780 O O . ASN A 1 234 ? 29.977 2.603 11.890 1.00 8.43 234 ASN A O 1
ATOM 1785 N N . SER A 1 235 ? 30.087 2.742 14.145 1.00 14.94 235 SER A N 1
ATOM 1786 C CA . SER A 1 235 ? 29.340 3.977 14.156 1.00 10.56 235 SER A CA 1
ATOM 1787 C C . SER A 1 235 ? 30.171 5.069 13.513 1.00 19.02 235 SER A C 1
ATOM 1788 O O . SER A 1 235 ? 29.650 6.100 13.080 1.00 8.08 235 SER A O 1
ATOM 1791 N N . GLY A 1 236 ? 31.511 4.867 13.434 1.00 24.34 236 GLY A N 1
ATOM 1792 C CA . GLY A 1 236 ? 32.439 5.813 12.827 1.00 12.08 236 GLY A CA 1
ATOM 1793 C C . GLY A 1 236 ? 32.056 6.114 11.368 1.00 12.10 236 GLY A C 1
ATOM 1794 O O . GLY A 1 236 ? 32.323 7.166 10.797 1.00 14.82 236 GLY A O 1
ATOM 1795 N N . ILE A 1 237 ? 31.380 5.166 10.737 1.00 4.42 237 ILE A N 1
ATOM 1796 C CA . ILE A 1 237 ? 30.979 5.304 9.326 1.00 5.37 237 ILE A CA 1
ATOM 1797 C C . ILE A 1 237 ? 29.871 6.330 9.136 1.00 13.18 237 ILE A C 1
ATOM 1798 O O . ILE A 1 237 ? 29.882 7.139 8.195 1.00 10.25 237 ILE A O 1
ATOM 1803 N N . ILE A 1 238 ? 28.908 6.275 10.069 1.00 23.92 238 ILE A N 1
ATOM 1804 C CA . ILE A 1 238 ? 27.786 7.177 10.069 1.00 11.93 238 ILE A CA 1
ATOM 1805 C C . ILE A 1 238 ? 28.261 8.524 10.607 1.00 18.11 238 ILE A C 1
ATOM 1806 O O . ILE A 1 238 ? 27.824 9.568 10.119 1.00 14.29 238 ILE A O 1
ATOM 1811 N N . ASN A 1 239 ? 29.181 8.481 11.572 1.00 5.23 239 ASN A N 1
ATOM 1812 C CA . ASN A 1 239 ? 29.722 9.700 12.165 1.00 8.03 239 ASN A CA 1
ATOM 1813 C C . ASN A 1 239 ? 30.442 10.567 11.139 1.00 17.49 239 ASN A C 1
ATOM 1814 O O . ASN A 1 239 ? 30.389 11.804 11.191 1.00 7.91 239 ASN A O 1
ATOM 1819 N N . LYS A 1 240 ? 31.159 9.892 10.249 1.00 5.32 240 LYS A N 1
ATOM 1820 C CA . LYS A 1 240 ? 31.940 10.535 9.210 1.00 16.29 240 LYS A CA 1
ATOM 1821 C C . LYS A 1 240 ? 31.074 11.168 8.142 1.00 27.14 240 LYS A C 1
ATOM 1822 O O . LYS A 1 240 ? 31.410 12.219 7.608 1.00 16.17 240 LYS A O 1
ATOM 1828 N N . GLN A 1 241 ? 29.985 10.481 7.819 1.00 8.61 241 GLN A N 1
ATOM 1829 C CA . GLN A 1 241 ? 29.002 10.910 6.834 1.00 4.69 241 GLN A CA 1
ATOM 1830 C C . GLN A 1 241 ? 28.288 12.173 7.339 1.00 16.14 241 GLN A C 1
ATOM 1831 O O . GLN A 1 241 ? 27.966 13.085 6.573 1.00 7.75 241 GLN A O 1
ATOM 1837 N N . ALA A 1 242 ? 28.045 12.216 8.659 1.00 3.20 242 ALA A N 1
ATOM 1838 C CA . ALA A 1 242 ? 27.363 13.325 9.310 1.00 12.27 242 ALA A CA 1
ATOM 1839 C C . ALA A 1 242 ? 28.233 14.575 9.296 1.00 28.47 242 ALA A C 1
ATOM 1840 O O . ALA A 1 242 ? 27.758 15.648 8.971 1.00 5.04 242 ALA A O 1
ATOM 1842 N N . TYR A 1 243 ? 29.501 14.408 9.640 1.00 5.66 243 TYR A N 1
ATOM 1843 C CA . TYR A 1 243 ? 30.547 15.428 9.616 1.00 11.98 243 TYR A CA 1
ATOM 1844 C C . TYR A 1 243 ? 30.688 16.054 8.213 1.00 15.34 243 TYR A C 1
ATOM 1845 O O . TYR A 1 243 ? 30.643 17.273 8.081 1.00 9.17 243 TYR A O 1
ATOM 1854 N N . LEU A 1 244 ? 30.837 15.250 7.144 1.00 6.16 244 LEU A N 1
ATOM 1855 C CA . LEU A 1 244 ? 30.892 15.711 5.761 1.00 17.94 244 LEU A CA 1
ATOM 1856 C C . LEU A 1 244 ? 29.586 16.444 5.344 1.00 30.25 244 LEU A C 1
ATOM 1857 O O . LEU A 1 244 ? 29.615 17.451 4.621 1.00 16.82 244 LEU A O 1
ATOM 1862 N N . LEU A 1 245 ? 28.397 15.966 5.759 1.00 14.26 245 LEU A N 1
ATOM 1863 C CA . LEU A 1 245 ? 27.142 16.656 5.445 1.00 17.14 245 LEU A CA 1
ATOM 1864 C C . LEU A 1 245 ? 27.046 18.083 6.098 1.00 9.07 245 LEU A C 1
ATOM 1865 O O . LEU A 1 245 ? 26.521 19.019 5.476 1.00 9.45 245 LEU A O 1
ATOM 1870 N N . ALA A 1 246 ? 27.537 18.246 7.344 1.00 12.30 246 ALA A N 1
ATOM 1871 C CA . ALA A 1 246 ? 27.555 19.510 8.081 1.00 18.07 246 ALA A CA 1
ATOM 1872 C C . ALA A 1 246 ? 28.609 20.498 7.587 1.00 19.00 246 ALA A C 1
ATOM 1873 O O . ALA A 1 246 ? 28.300 21.658 7.334 1.00 18.25 246 ALA A O 1
ATOM 1875 N N . ASN A 1 247 ? 29.846 20.025 7.407 1.00 21.63 247 ASN A N 1
ATOM 1876 C CA . ASN A 1 247 ? 30.959 20.875 7.011 1.00 15.05 247 ASN A CA 1
ATOM 1877 C C . ASN A 1 247 ? 31.489 20.777 5.570 1.00 15.00 247 ASN A C 1
ATOM 1878 O O . ASN A 1 247 ? 32.251 21.602 5.096 1.00 20.06 247 ASN A O 1
ATOM 1883 N N . GLY A 1 248 ? 31.130 19.768 4.810 1.00 4.89 248 GLY A N 1
ATOM 1884 C CA . GLY A 1 248 ? 31.686 19.582 3.490 1.00 4.88 248 GLY A CA 1
ATOM 1885 C C . GLY A 1 248 ? 33.074 18.909 3.594 1.00 21.00 248 GLY A C 1
ATOM 1886 O O . GLY A 1 248 ? 33.666 18.704 4.665 1.00 13.38 248 GLY A O 1
ATOM 1887 N N . GLY A 1 249 ? 33.598 18.557 2.423 1.00 17.36 249 GLY A N 1
ATOM 1888 C CA . GLY A 1 249 ? 34.883 17.948 2.255 1.00 11.93 249 GLY A CA 1
ATOM 1889 C C . GLY A 1 249 ? 34.931 17.000 1.059 1.00 15.16 249 GLY A C 1
ATOM 1890 O O . GLY A 1 249 ? 33.939 16.698 0.380 1.00 17.65 249 GLY A O 1
ATOM 1891 N N . THR A 1 250 ? 36.152 16.513 0.852 1.00 16.58 250 THR A N 1
ATOM 1892 C CA . THR A 1 250 ? 36.442 15.540 -0.181 1.00 17.49 250 THR A CA 1
ATOM 1893 C C . THR A 1 250 ? 36.829 14.248 0.546 1.00 13.93 250 THR A C 1
ATOM 1894 O O . THR A 1 250 ? 37.736 14.220 1.386 1.00 15.02 250 THR A O 1
ATOM 1898 N N . HIS A 1 251 ? 36.123 13.152 0.243 1.00 22.38 251 HIS A N 1
ATOM 1899 C CA . HIS A 1 251 ? 36.407 11.875 0.896 1.00 25.77 251 HIS A CA 1
ATOM 1900 C C . HIS A 1 251 ? 36.297 10.773 -0.125 1.00 17.42 251 HIS A C 1
ATOM 1901 O O . HIS A 1 251 ? 35.275 10.668 -0.787 1.00 13.69 251 HIS A O 1
ATOM 1908 N N . TYR A 1 252 ? 37.380 9.992 -0.289 1.00 24.54 252 TYR A N 1
ATOM 1909 C CA . TYR A 1 252 ? 37.393 8.915 -1.272 1.00 14.91 252 TYR A CA 1
ATOM 1910 C C . TYR A 1 252 ? 36.985 9.395 -2.663 1.00 19.99 252 TYR A C 1
ATOM 1911 O O . TYR A 1 252 ? 36.231 8.699 -3.350 1.00 21.16 252 TYR A O 1
ATOM 1920 N N . GLY A 1 253 ? 37.479 10.560 -3.084 1.00 24.16 253 GLY A N 1
ATOM 1921 C CA . GLY A 1 253 ? 37.189 11.052 -4.426 1.00 22.39 253 GLY A CA 1
ATOM 1922 C C . GLY A 1 253 ? 35.835 11.695 -4.667 1.00 19.09 253 GLY A C 1
ATOM 1923 O O . GLY A 1 253 ? 35.546 12.107 -5.797 1.00 25.42 253 GLY A O 1
ATOM 1924 N N . VAL A 1 254 ? 35.036 11.806 -3.597 1.00 17.82 254 VAL A N 1
ATOM 1925 C CA . VAL A 1 254 ? 33.721 12.440 -3.622 1.00 12.90 254 VAL A CA 1
ATOM 1926 C C . VAL A 1 254 ? 33.757 13.768 -2.882 1.00 14.82 254 VAL A C 1
ATOM 1927 O O . VAL A 1 254 ? 34.101 13.794 -1.715 1.00 17.00 254 VAL A O 1
ATOM 1931 N N . THR A 1 255 ? 33.392 14.865 -3.547 1.00 17.49 255 THR A N 1
ATOM 1932 C CA . THR A 1 255 ? 33.345 16.187 -2.920 1.00 14.03 255 THR A CA 1
ATOM 1933 C C . THR A 1 255 ? 31.940 16.530 -2.394 1.00 9.61 255 THR A C 1
ATOM 1934 O O . THR A 1 255 ? 30.963 16.558 -3.145 1.00 20.06 255 THR A O 1
ATOM 1938 N N . VAL A 1 256 ? 31.840 16.794 -1.083 1.00 22.54 256 VAL A N 1
ATOM 1939 C CA . VAL A 1 256 ? 30.557 17.111 -0.467 1.00 33.41 256 VAL A CA 1
ATOM 1940 C C . VAL A 1 256 ? 30.491 18.589 -0.089 1.00 20.71 256 VAL A C 1
ATOM 1941 O O . VAL A 1 256 ? 31.440 19.132 0.522 1.00 16.29 256 VAL A O 1
ATOM 1945 N N . THR A 1 257 ? 29.356 19.209 -0.406 1.00 12.01 257 THR A N 1
ATOM 1946 C CA . THR A 1 257 ? 29.156 20.601 -0.035 1.00 3.55 257 THR A CA 1
ATOM 1947 C C . THR A 1 257 ? 28.457 20.604 1.304 1.00 12.74 257 THR A C 1
ATOM 1948 O O . THR A 1 257 ? 27.366 20.086 1.437 1.00 14.47 257 THR A O 1
ATOM 1952 N N . GLY A 1 258 ? 29.049 21.154 2.339 1.00 12.84 258 GLY A N 1
ATOM 1953 C CA . GLY A 1 258 ? 28.341 21.118 3.589 1.00 12.61 258 GLY A CA 1
ATOM 1954 C C . GLY A 1 258 ? 27.139 22.059 3.667 1.00 23.68 258 GLY A C 1
ATOM 1955 O O . GLY A 1 258 ? 27.059 23.098 3.011 1.00 14.32 258 GLY A O 1
ATOM 1956 N N . ILE A 1 259 ? 26.189 21.680 4.516 1.00 22.92 259 ILE A N 1
ATOM 1957 C CA . ILE A 1 259 ? 24.968 22.434 4.716 1.00 26.16 259 ILE A CA 1
ATOM 1958 C C . ILE A 1 259 ? 24.811 22.988 6.117 1.00 20.30 259 ILE A C 1
ATOM 1959 O O . ILE A 1 259 ? 23.814 23.640 6.400 1.00 12.23 259 ILE A O 1
ATOM 1964 N N . GLY A 1 260 ? 25.792 22.732 6.983 1.00 14.05 260 GLY A N 1
ATOM 1965 C CA . GLY A 1 260 ? 25.735 23.234 8.340 1.00 30.70 260 GLY A CA 1
ATOM 1966 C C . GLY A 1 260 ? 25.067 22.290 9.331 1.00 7.49 260 GLY A C 1
ATOM 1967 O O . GLY A 1 260 ? 24.211 21.476 9.013 1.00 11.26 260 GLY A O 1
ATOM 1968 N N . LYS A 1 261 ? 25.488 22.457 10.562 1.00 4.79 261 LYS A N 1
ATOM 1969 C CA . LYS A 1 261 ? 25.032 21.676 11.688 1.00 25.39 261 LYS A CA 1
ATOM 1970 C C . LYS A 1 261 ? 23.538 21.738 11.963 1.00 26.46 261 LYS A C 1
ATOM 1971 O O . LYS A 1 261 ? 22.999 20.725 12.375 1.00 15.11 261 LYS A O 1
ATOM 1977 N N . ASP A 1 262 ? 22.871 22.883 11.730 1.00 15.79 262 ASP A N 1
ATOM 1978 C CA . ASP A 1 262 ? 21.448 23.056 11.978 1.00 17.94 262 ASP A CA 1
ATOM 1979 C C . ASP A 1 262 ? 20.551 22.184 11.070 1.00 13.77 262 ASP A C 1
ATOM 1980 O O . ASP A 1 262 ? 19.527 21.629 11.458 1.00 11.44 262 ASP A O 1
ATOM 1985 N N . LYS A 1 263 ? 20.929 22.055 9.814 1.00 6.73 263 LYS A N 1
ATOM 1986 C CA . LYS A 1 263 ? 20.157 21.237 8.911 1.00 15.14 263 LYS A CA 1
ATOM 1987 C C . LYS A 1 263 ? 20.484 19.756 9.099 1.00 18.59 263 LYS A C 1
ATOM 1988 O O . LYS A 1 263 ? 19.655 18.877 8.828 1.00 9.01 263 LYS A O 1
ATOM 1994 N N . LEU A 1 264 ? 21.720 19.500 9.523 1.00 9.24 264 LEU A N 1
ATOM 1995 C CA . LEU A 1 264 ? 22.123 18.128 9.741 1.00 10.93 264 LEU A CA 1
ATOM 1996 C C . LEU A 1 264 ? 21.220 17.556 10.820 1.00 12.88 264 LEU A C 1
ATOM 1997 O O . LEU A 1 264 ? 20.658 16.461 10.763 1.00 11.23 264 LEU A O 1
ATOM 2002 N N . GLY A 1 265 ? 21.100 18.377 11.850 1.00 21.67 265 GLY A N 1
ATOM 2003 C CA . GLY A 1 265 ? 20.295 18.093 13.018 1.00 5.74 265 GLY A CA 1
ATOM 2004 C C . GLY A 1 265 ? 18.803 17.900 12.726 1.00 17.40 265 GLY A C 1
ATOM 2005 O O . GLY A 1 265 ? 18.194 16.992 13.287 1.00 10.96 265 GLY A O 1
ATOM 2006 N N . ALA A 1 266 ? 18.217 18.771 11.879 1.00 11.64 266 ALA A N 1
ATOM 2007 C CA . ALA A 1 266 ? 16.810 18.717 11.529 1.00 11.65 266 ALA A CA 1
ATOM 2008 C C . ALA A 1 266 ? 16.512 17.474 10.696 1.00 5.31 266 ALA A C 1
ATOM 2009 O O . ALA A 1 266 ? 15.460 16.865 10.891 1.00 14.15 266 ALA A O 1
ATOM 2011 N N . ILE A 1 267 ? 17.438 17.132 9.784 1.00 22.95 267 ILE A N 1
ATOM 2012 C CA . ILE A 1 267 ? 17.343 15.963 8.904 1.00 3.97 267 ILE A CA 1
ATOM 2013 C C . ILE A 1 267 ? 17.347 14.660 9.706 1.00 5.13 267 ILE A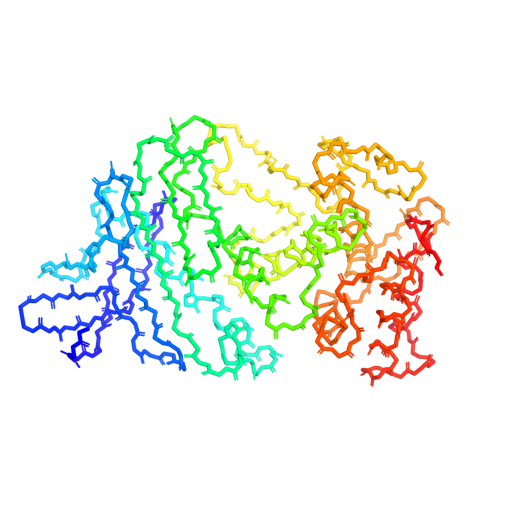 C 1
ATOM 2014 O O . ILE A 1 267 ? 16.458 13.838 9.513 1.00 8.53 267 ILE A O 1
ATOM 2019 N N . TYR A 1 268 ? 18.320 14.520 10.623 1.00 3.73 268 TYR A N 1
ATOM 2020 C CA . TYR A 1 268 ? 18.423 13.346 11.482 1.00 17.75 268 TYR A CA 1
ATOM 2021 C C . TYR A 1 268 ? 17.267 13.265 12.482 1.00 8.78 268 TYR A C 1
ATOM 2022 O O . TYR A 1 268 ? 16.752 12.199 12.762 1.00 9.36 268 TYR A O 1
ATOM 2031 N N . TYR A 1 269 ? 16.821 14.390 13.031 1.00 12.41 269 TYR A N 1
ATOM 2032 C CA . TYR A 1 269 ? 15.705 14.384 13.981 1.00 8.59 269 TYR A CA 1
ATOM 2033 C C . TYR A 1 269 ? 14.442 13.886 13.293 1.00 11.01 269 TYR A C 1
ATOM 2034 O O . TYR A 1 269 ? 13.736 12.987 13.741 1.00 7.04 269 TYR A O 1
ATOM 2043 N N . ARG A 1 270 ? 14.171 14.498 12.158 1.00 9.82 270 ARG A N 1
ATOM 2044 C CA . ARG A 1 270 ? 13.026 14.109 11.368 1.00 1.17 270 ARG A CA 1
ATOM 2045 C C . ARG A 1 270 ? 13.214 12.607 11.019 1.00 18.02 270 ARG A C 1
ATOM 2046 O O . ARG A 1 270 ? 12.336 11.775 11.211 1.00 8.46 270 ARG A O 1
ATOM 2054 N N . ALA A 1 271 ? 14.365 12.197 10.500 1.00 22.38 271 ALA A N 1
ATOM 2055 C CA . ALA A 1 271 ? 14.582 10.792 10.156 1.00 21.71 271 ALA A CA 1
ATOM 2056 C C . ALA A 1 271 ? 14.352 9.785 11.290 1.00 17.08 271 ALA A C 1
ATOM 2057 O O . ALA A 1 271 ? 13.632 8.778 11.171 1.00 16.74 271 ALA A O 1
ATOM 2059 N N . ASN A 1 272 ? 14.943 10.074 12.443 1.00 8.68 272 ASN A N 1
ATOM 2060 C CA . ASN A 1 272 ? 14.818 9.169 13.569 1.00 16.34 272 ASN A CA 1
ATOM 2061 C C . ASN A 1 272 ? 13.375 9.091 14.075 1.00 17.42 272 ASN A C 1
ATOM 2062 O O . ASN A 1 272 ? 12.919 8.087 14.618 1.00 13.92 272 ASN A O 1
ATOM 2067 N N . THR A 1 273 ? 12.626 10.172 13.993 1.00 30.21 273 THR A N 1
ATOM 2068 C CA . THR A 1 273 ? 11.253 10.216 14.513 1.00 14.50 273 THR A CA 1
ATOM 2069 C C . THR A 1 273 ? 10.095 9.768 13.651 1.00 10.97 273 THR A C 1
ATOM 2070 O O . THR A 1 273 ? 9.134 9.348 14.333 1.00 18.17 273 THR A O 1
ATOM 2074 N N . GLN A 1 274 ? 10.227 9.846 12.304 1.00 9.68 274 GLN A N 1
ATOM 2075 C CA . GLN A 1 274 ? 9.172 9.474 11.354 1.00 23.46 274 GLN A CA 1
ATOM 2076 C C . GLN A 1 274 ? 9.514 8.313 10.431 1.00 17.04 274 GLN A C 1
ATOM 2077 O O . GLN A 1 274 ? 8.658 7.612 9.918 1.00 28.09 274 GLN A O 1
ATOM 2083 N N . TYR A 1 275 ? 10.791 8.140 10.169 1.00 16.46 275 TYR A N 1
ATOM 2084 C CA . TYR A 1 275 ? 11.296 7.140 9.259 1.00 21.05 275 TYR A CA 1
ATOM 2085 C C . TYR A 1 275 ? 12.073 5.923 9.787 1.00 16.87 275 TYR A C 1
ATOM 2086 O O . TYR A 1 275 ? 11.742 4.824 9.365 1.00 24.98 275 TYR A O 1
ATOM 2095 N N . PHE A 1 276 ? 13.069 6.100 10.647 1.00 33.53 276 PHE A N 1
ATOM 2096 C CA . PHE A 1 276 ? 13.765 4.920 11.101 1.00 13.41 276 PHE A CA 1
ATOM 2097 C C . PHE A 1 276 ? 12.927 3.902 11.878 1.00 32.94 276 PHE A C 1
ATOM 2098 O O . PHE A 1 276 ? 12.016 4.256 12.648 1.00 16.59 276 PHE A O 1
ATOM 2106 N N . THR A 1 277 ? 13.262 2.601 11.725 1.00 21.92 277 THR A N 1
ATOM 2107 C CA . THR A 1 277 ? 12.586 1.520 12.456 1.00 37.03 277 THR A CA 1
ATOM 2108 C C . THR A 1 277 ? 13.581 0.791 13.369 1.00 22.41 277 THR A C 1
ATOM 2109 O O . THR A 1 277 ? 14.770 1.093 13.415 1.00 24.48 277 THR A O 1
ATOM 2113 N N . GLN A 1 278 ? 13.107 -0.186 14.139 1.00 20.14 278 GLN A N 1
ATOM 2114 C CA . GLN A 1 278 ? 13.989 -0.901 15.051 1.00 26.62 278 GLN A CA 1
ATOM 2115 C C . GLN A 1 278 ? 15.186 -1.549 14.400 1.00 21.49 278 GLN A C 1
ATOM 2116 O O . GLN A 1 278 ? 16.219 -1.702 15.022 1.00 15.59 278 GLN A O 1
ATOM 2122 N N . SER A 1 279 ? 15.037 -1.952 13.155 1.00 17.22 279 SER A N 1
ATOM 2123 C CA . SER A 1 279 ? 16.144 -2.624 12.510 1.00 16.92 279 SER A CA 1
ATOM 2124 C C . SER A 1 279 ? 16.674 -1.957 11.274 1.00 17.85 279 SER A C 1
ATOM 2125 O O . SER A 1 279 ? 17.191 -2.695 10.428 1.00 22.08 279 SER A O 1
ATOM 2128 N N . THR A 1 280 ? 16.522 -0.628 11.179 1.00 25.39 280 THR A N 1
ATOM 2129 C CA . THR A 1 280 ? 17.040 0.168 10.068 1.00 11.43 280 THR A CA 1
ATOM 2130 C C . THR A 1 280 ? 18.534 -0.175 9.868 1.00 15.14 280 THR A C 1
ATOM 2131 O O . THR A 1 280 ? 19.350 -0.170 10.815 1.00 22.55 280 THR A O 1
ATOM 2135 N N . THR A 1 281 ? 18.911 -0.512 8.626 1.00 10.44 281 THR A N 1
ATOM 2136 C CA . THR A 1 281 ? 20.286 -0.784 8.299 1.00 11.24 281 THR A CA 1
ATOM 2137 C C . THR A 1 281 ? 20.872 0.508 7.728 1.00 29.37 281 THR A C 1
ATOM 2138 O O . THR A 1 281 ? 20.141 1.439 7.493 1.00 12.58 281 THR A O 1
ATOM 2142 N N . PHE A 1 282 ? 22.173 0.570 7.466 1.00 8.27 282 PHE A N 1
ATOM 2143 C CA . PHE A 1 282 ? 22.797 1.763 6.894 1.00 14.08 282 PHE A CA 1
ATOM 2144 C C . PHE A 1 282 ? 22.201 2.183 5.557 1.00 22.28 282 PHE A C 1
ATOM 2145 O O . PHE A 1 282 ? 22.177 3.387 5.289 1.00 15.33 282 PHE A O 1
ATOM 2153 N N . SER A 1 283 ? 21.778 1.228 4.705 1.00 13.87 283 SER A N 1
ATOM 2154 C CA . SER A 1 283 ? 21.187 1.525 3.389 1.00 27.26 283 SER A CA 1
ATOM 2155 C C . SER A 1 283 ? 19.796 2.120 3.481 1.00 33.35 283 SER A C 1
ATOM 2156 O O . SER A 1 283 ? 19.395 2.911 2.639 1.00 25.59 283 SER A O 1
ATOM 2159 N N . GLN A 1 284 ? 19.082 1.748 4.522 1.00 12.36 284 GLN A N 1
ATOM 2160 C CA . GLN A 1 284 ? 17.768 2.260 4.779 1.00 16.05 284 GLN A CA 1
ATOM 2161 C C . GLN A 1 284 ? 17.874 3.641 5.466 1.00 11.90 284 GLN A C 1
ATOM 2162 O O . GLN A 1 284 ? 16.980 4.486 5.381 1.00 18.44 284 GLN A O 1
ATOM 2168 N N . ALA A 1 285 ? 18.970 3.853 6.197 1.00 21.87 285 ALA A N 1
ATOM 2169 C CA . ALA A 1 285 ? 19.266 5.092 6.889 1.00 7.65 285 ALA A CA 1
ATOM 2170 C C . ALA A 1 285 ? 19.477 6.158 5.815 1.00 18.51 285 ALA A C 1
ATOM 2171 O O . ALA A 1 285 ? 18.992 7.288 5.930 1.00 24.39 285 ALA A O 1
ATOM 2173 N N . ARG A 1 286 ? 20.174 5.775 4.736 1.00 9.62 286 ARG A N 1
ATOM 2174 C CA . ARG A 1 286 ? 20.423 6.662 3.604 1.00 14.06 286 ARG A CA 1
ATOM 2175 C C . ARG A 1 286 ? 19.101 7.106 2.960 1.00 14.39 286 ARG A C 1
ATOM 2176 O O . ARG A 1 286 ? 18.818 8.276 2.712 1.00 11.52 286 ARG A O 1
ATOM 2184 N N . ALA A 1 287 ? 18.272 6.138 2.659 1.00 13.41 287 ALA A N 1
ATOM 2185 C CA . ALA A 1 287 ? 16.975 6.384 2.027 1.00 15.75 287 ALA A CA 1
ATOM 2186 C C . ALA A 1 287 ? 16.049 7.225 2.896 1.00 14.63 287 ALA A C 1
ATOM 2187 O O . ALA A 1 287 ? 15.344 8.095 2.392 1.00 14.49 287 ALA A O 1
ATOM 2189 N N . GLY A 1 288 ? 16.020 6.939 4.204 1.00 3.94 288 GLY A N 1
ATOM 2190 C CA . GLY A 1 288 ? 15.205 7.681 5.146 1.00 5.55 288 GLY A CA 1
ATOM 2191 C C . GLY A 1 288 ? 15.782 9.071 5.356 1.00 23.72 288 GLY A C 1
ATOM 2192 O O . GLY A 1 288 ? 15.043 10.038 5.491 1.00 20.46 288 GLY A O 1
ATOM 2193 N N . ALA A 1 289 ? 17.111 9.197 5.380 1.00 11.05 289 ALA A N 1
ATOM 2194 C CA . ALA A 1 289 ? 17.703 10.515 5.534 1.00 18.39 289 ALA A CA 1
ATOM 2195 C C . ALA A 1 289 ? 17.384 11.392 4.312 1.00 17.16 289 ALA A C 1
ATOM 2196 O O . ALA A 1 289 ? 17.129 12.600 4.410 1.00 23.61 289 ALA A O 1
ATOM 2198 N N . VAL A 1 290 ? 17.390 10.738 3.148 1.00 12.75 290 VAL A N 1
ATOM 2199 C CA . VAL A 1 290 ? 17.089 11.341 1.872 1.00 18.10 290 VAL A CA 1
ATOM 2200 C C . VAL A 1 290 ? 15.634 11.857 1.848 1.00 14.76 290 VAL A C 1
ATOM 2201 O O . VAL A 1 290 ? 15.368 12.969 1.382 1.00 15.17 290 VAL A O 1
ATOM 2205 N N . GLN A 1 291 ? 14.680 11.052 2.329 1.00 13.68 291 GLN A N 1
ATOM 2206 C CA . GLN A 1 291 ? 13.272 11.435 2.368 1.00 15.72 291 GLN A CA 1
ATOM 2207 C C . GLN A 1 291 ? 13.040 12.600 3.311 1.00 4.51 291 GLN A C 1
ATOM 2208 O O . GLN A 1 291 ? 12.253 13.482 2.980 1.00 14.95 291 GLN A O 1
ATOM 2214 N N . ALA A 1 292 ? 13.724 12.592 4.488 1.00 11.50 292 ALA A N 1
ATOM 2215 C CA . ALA A 1 292 ? 13.613 13.670 5.471 1.00 13.55 292 ALA A CA 1
ATOM 2216 C C . ALA A 1 292 ? 14.016 14.997 4.873 1.00 6.60 292 ALA A C 1
ATOM 2217 O O . ALA A 1 292 ? 13.292 15.967 5.032 1.00 9.90 292 ALA A O 1
ATOM 2219 N N . ALA A 1 293 ? 15.133 14.992 4.158 1.00 6.32 293 ALA A N 1
ATOM 2220 C CA . ALA A 1 293 ? 15.672 16.178 3.499 1.00 15.70 293 ALA A CA 1
ATOM 2221 C C . ALA A 1 293 ? 14.738 16.690 2.408 1.00 35.29 293 ALA A C 1
ATOM 2222 O O . ALA A 1 293 ? 14.602 17.900 2.217 1.00 17.32 293 ALA A O 1
ATOM 2224 N N . ALA A 1 294 ? 14.123 15.752 1.686 1.00 13.39 294 ALA A N 1
ATOM 2225 C CA . ALA A 1 294 ? 13.155 16.065 0.628 1.00 17.51 294 ALA A CA 1
ATOM 2226 C C . ALA A 1 294 ? 11.930 16.753 1.251 1.00 12.22 294 ALA A C 1
ATOM 2227 O O . ALA A 1 294 ? 11.470 17.787 0.768 1.00 11.05 294 ALA A O 1
ATOM 2229 N N . ASP A 1 295 ? 11.406 16.188 2.349 1.00 8.69 295 ASP A N 1
ATOM 2230 C CA . ASP A 1 295 ? 10.285 16.759 3.071 1.00 17.63 295 ASP A CA 1
ATOM 2231 C C . ASP A 1 295 ? 10.619 18.177 3.547 1.00 23.88 295 ASP A C 1
ATOM 2232 O O . ASP A 1 295 ? 9.819 19.100 3.378 1.00 11.46 295 ASP A O 1
ATOM 2237 N N . LEU A 1 296 ? 11.809 18.329 4.164 1.00 13.30 296 LEU A N 1
ATOM 2238 C CA . LEU A 1 296 ? 12.278 19.588 4.739 1.00 16.79 296 LEU A CA 1
ATOM 2239 C C . LEU A 1 296 ? 12.682 20.720 3.805 1.00 20.23 296 LEU A C 1
ATOM 2240 O O . LEU A 1 296 ? 12.453 21.896 4.128 1.00 13.72 296 LEU A O 1
ATOM 2245 N N . TYR A 1 297 ? 13.286 20.373 2.672 1.00 9.59 297 TYR A N 1
ATOM 2246 C CA . TYR A 1 297 ? 13.831 21.347 1.755 1.00 10.45 297 TYR A CA 1
ATOM 2247 C C . TYR A 1 297 ? 13.388 21.238 0.306 1.00 18.55 297 TYR A C 1
ATOM 2248 O O . TYR A 1 297 ? 13.695 22.119 -0.513 1.00 15.68 297 TYR A O 1
ATOM 2257 N N . GLY A 1 298 ? 12.713 20.150 -0.005 1.00 15.77 298 GLY A N 1
ATOM 2258 C CA . GLY A 1 298 ? 12.307 19.917 -1.374 1.00 8.93 298 GLY A CA 1
ATOM 2259 C C . GLY A 1 298 ? 13.049 18.788 -2.061 1.00 5.32 298 GLY A C 1
ATOM 2260 O O . GLY A 1 298 ? 14.238 18.615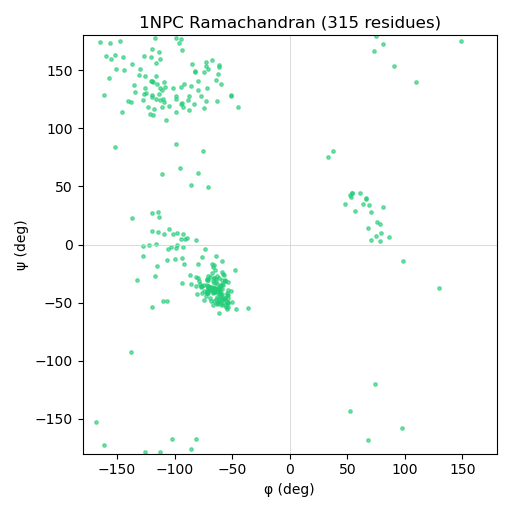 -1.945 1.00 18.11 298 GLY A O 1
ATOM 2261 N N . ALA A 1 299 ? 12.335 18.009 -2.838 1.00 19.13 299 ALA A N 1
ATOM 2262 C CA . ALA A 1 299 ? 12.892 16.855 -3.526 1.00 25.11 299 ALA A CA 1
ATOM 2263 C C . ALA A 1 299 ? 14.045 17.083 -4.483 1.00 25.16 299 ALA A C 1
ATOM 2264 O O . ALA A 1 299 ? 14.889 16.200 -4.625 1.00 21.85 299 ALA A O 1
ATOM 2266 N N . ASN A 1 300 ? 14.080 18.252 -5.117 1.00 15.88 300 ASN A N 1
ATOM 2267 C CA . ASN A 1 300 ? 15.118 18.647 -6.066 1.00 41.60 300 ASN A CA 1
ATOM 2268 C C . ASN A 1 300 ? 16.129 19.661 -5.519 1.00 10.52 300 ASN A C 1
ATOM 2269 O O . ASN A 1 300 ? 16.912 20.251 -6.267 1.00 20.44 300 ASN A O 1
ATOM 2274 N N . SER A 1 301 ? 16.098 19.820 -4.185 1.00 12.14 301 SER A N 1
ATOM 2275 C CA . SER A 1 301 ? 16.947 20.695 -3.411 1.00 13.96 301 SER A CA 1
ATOM 2276 C C . SER A 1 301 ? 18.424 20.323 -3.365 1.00 37.40 301 SER A C 1
ATOM 2277 O O . SER A 1 301 ? 18.804 19.177 -3.600 1.00 17.25 301 SER A O 1
ATOM 2280 N N . ALA A 1 302 ? 19.230 21.337 -3.049 1.00 19.88 302 ALA A N 1
ATOM 2281 C CA . ALA A 1 302 ? 20.675 21.273 -2.885 1.00 14.94 302 ALA A CA 1
ATOM 2282 C C . ALA A 1 302 ? 21.020 20.506 -1.604 1.00 19.60 302 ALA A C 1
ATOM 2283 O O . ALA A 1 302 ? 22.090 19.897 -1.471 1.00 14.70 302 ALA A O 1
ATOM 2285 N N . GLU A 1 303 ? 20.094 20.536 -0.635 1.00 11.52 303 GLU A N 1
ATOM 2286 C CA . GLU A 1 303 ? 20.224 19.820 0.628 1.00 6.03 303 GLU A CA 1
ATOM 2287 C C . GLU A 1 303 ? 20.177 18.300 0.364 1.00 20.83 303 GLU A C 1
ATOM 2288 O O . GLU A 1 303 ? 21.054 17.520 0.786 1.00 18.44 303 GLU A O 1
ATOM 2294 N N . VAL A 1 304 ? 19.130 17.861 -0.355 1.00 20.36 304 VAL A N 1
ATOM 2295 C CA . VAL A 1 304 ? 18.931 16.460 -0.753 1.00 11.82 304 VAL A CA 1
ATOM 2296 C C . VAL A 1 304 ? 20.178 15.926 -1.473 1.00 20.48 304 VAL A C 1
ATOM 2297 O O . VAL A 1 304 ? 20.609 14.768 -1.324 1.00 19.47 304 VAL A O 1
ATOM 2301 N N . ALA A 1 305 ? 20.765 16.792 -2.298 1.00 13.28 305 ALA A N 1
ATOM 2302 C CA . ALA A 1 305 ? 21.944 16.410 -3.051 1.00 17.66 305 ALA A CA 1
ATOM 2303 C C . ALA A 1 305 ? 23.145 16.238 -2.130 1.00 16.73 305 ALA A C 1
ATOM 2304 O O . ALA A 1 305 ? 23.995 15.380 -2.266 1.00 18.66 305 ALA A O 1
ATOM 2306 N N . ALA A 1 306 ? 23.209 17.085 -1.141 1.00 14.64 306 ALA A N 1
ATOM 2307 C CA . ALA A 1 306 ? 24.304 16.966 -0.213 1.00 18.88 306 ALA A CA 1
ATOM 2308 C C . ALA A 1 306 ? 24.108 15.660 0.549 1.00 14.86 306 ALA A C 1
ATOM 2309 O O . ALA A 1 306 ? 25.058 14.952 0.846 1.00 14.20 306 ALA A O 1
ATOM 2311 N N . VAL A 1 307 ? 22.862 15.352 0.902 1.00 5.68 307 VAL A N 1
ATOM 2312 C CA . VAL A 1 307 ? 22.606 14.125 1.595 1.00 8.47 307 VAL A CA 1
ATOM 2313 C C . VAL A 1 307 ? 23.162 12.902 0.850 1.00 4.63 307 VAL A C 1
ATOM 2314 O O . VAL A 1 307 ? 23.858 12.026 1.376 1.00 10.99 307 VAL A O 1
ATOM 2318 N N . LYS A 1 308 ? 22.834 12.835 -0.416 1.00 14.09 308 LYS A N 1
ATOM 2319 C CA . LYS A 1 308 ? 23.280 11.761 -1.293 1.00 19.53 308 LYS A CA 1
ATOM 2320 C C . LYS A 1 308 ? 24.808 11.748 -1.391 1.00 21.61 308 LYS A C 1
ATOM 2321 O O . LYS A 1 308 ? 25.432 10.695 -1.242 1.00 21.49 308 LYS A O 1
ATOM 2327 N N . GLN A 1 309 ? 25.384 12.933 -1.646 1.00 19.21 309 GLN A N 1
ATOM 2328 C CA . GLN A 1 309 ? 26.823 13.118 -1.753 1.00 23.96 309 GLN A CA 1
ATOM 2329 C C . GLN A 1 309 ? 27.535 12.582 -0.515 1.00 16.19 309 GLN A C 1
ATOM 2330 O O . GLN A 1 309 ? 28.509 11.857 -0.615 1.00 12.86 309 GLN A O 1
ATOM 2336 N N . SER A 1 310 ? 27.033 12.903 0.660 1.00 10.50 310 SER A N 1
ATOM 2337 C CA . SER A 1 310 ? 27.603 12.467 1.905 1.00 15.06 310 SER A CA 1
ATOM 2338 C C . SER A 1 310 ? 27.600 10.952 2.137 1.00 35.94 310 SER A C 1
ATOM 2339 O O . SER A 1 310 ? 28.490 10.378 2.760 1.00 10.56 310 SER A O 1
ATOM 2342 N N . PHE A 1 311 ? 26.604 10.240 1.660 1.00 7.86 311 PHE A N 1
ATOM 2343 C CA . PHE A 1 311 ? 26.627 8.837 1.934 1.00 21.06 311 PHE A CA 1
ATOM 2344 C C . PHE A 1 311 ? 27.552 8.147 0.945 1.00 12.60 311 PHE A C 1
ATOM 2345 O O . PHE A 1 311 ? 28.260 7.206 1.271 1.00 19.44 311 PHE A O 1
ATOM 2353 N N . SER A 1 312 ? 27.544 8.643 -0.272 1.00 2.15 312 SER A N 1
ATOM 2354 C CA . SER A 1 312 ? 28.354 8.193 -1.393 1.00 29.85 312 SER A CA 1
ATOM 2355 C C . SER A 1 312 ? 29.801 8.202 -1.028 1.00 15.24 312 SER A C 1
ATOM 2356 O O . SER A 1 312 ? 30.519 7.276 -1.387 1.00 16.37 312 SER A O 1
ATOM 2359 N N . ALA A 1 313 ? 30.178 9.270 -0.323 1.00 15.12 313 ALA A N 1
ATOM 2360 C CA . ALA A 1 313 ? 31.537 9.440 0.125 1.00 11.92 313 ALA A CA 1
ATOM 2361 C C . ALA A 1 313 ? 32.011 8.293 1.014 1.00 8.10 313 ALA A C 1
ATOM 2362 O O . ALA A 1 313 ? 33.193 7.953 0.970 1.00 15.88 313 ALA A O 1
ATOM 2364 N N . VAL A 1 314 ? 31.100 7.715 1.813 1.00 17.05 314 VAL A N 1
ATOM 2365 C CA . VAL A 1 314 ? 31.389 6.652 2.781 1.00 20.55 314 VAL A CA 1
ATOM 2366 C C . VAL A 1 314 ? 31.019 5.252 2.336 1.00 7.65 314 VAL A C 1
ATOM 2367 O O . VAL A 1 314 ? 31.096 4.401 3.234 1.00 14.15 314 VAL A O 1
ATOM 2371 N N . GLY A 1 315 ? 30.651 5.091 1.042 1.00 13.61 315 GLY A N 1
ATOM 2372 C CA . GLY A 1 315 ? 30.292 3.849 0.379 1.00 14.43 315 GLY A CA 1
ATOM 2373 C C . GLY A 1 315 ? 28.929 3.197 0.633 1.00 31.04 315 GLY A C 1
ATOM 2374 O O . GLY A 1 315 ? 28.739 2.002 0.373 1.00 23.66 315 GLY A O 1
ATOM 2375 N N . VAL A 1 316 ? 27.975 3.990 1.130 1.00 17.14 316 VAL A N 1
ATOM 2376 C CA . VAL A 1 316 ? 26.622 3.562 1.438 1.00 27.53 316 VAL A CA 1
ATOM 2377 C C . VAL A 1 316 ? 25.633 3.934 0.332 1.00 32.60 316 VAL A C 1
ATOM 2378 O O . VAL A 1 316 ? 25.539 5.082 -0.091 1.00 15.45 316 VAL A O 1
ATOM 2382 N N . ASN A 1 317 ? 24.882 2.983 -0.205 1.00 16.47 317 ASN A N 1
ATOM 2383 C CA . ASN A 1 317 ? 23.873 3.372 -1.160 1.00 23.30 317 ASN A CA 1
ATOM 2384 C C . ASN A 1 317 ? 22.506 2.963 -0.639 1.00 16.00 317 ASN A C 1
ATOM 2385 O O . ASN A 1 317 ? 21.547 3.062 -1.439 1.00 40.29 317 ASN A O 1
#

Secondary structure (DSSP, 8-state):
---EEEEEEEE-TTS-EEEEEEEEETTEEESEE-SSSS-EEEEEEEEES-SS-EEPEESSSEE-SGGGHHHHHHHHHHHHHHHHHHHHH---TTTTS---EEEEEEESSS---EEE-SSSEEE----SSSB--GGG-HHHHHHHHHHHHHHTTT---SSHHHHHHHHHHHHHHHHHHHHHTTSS--SEESTTTB-TTS-S--SEESS-GGGGT--SSGGG---SSHHHHHHHHHHHHHHHHHHHHHH-EEETTEEE----HHHHHHHHHHIIIII--TT--HHHHHHHHHHHHHHHH-TT-HHHHHHHHHHHHTT--

CATH classification: 3.10.170.10 (+1 more: 1.10.390.10)

Organism: Bacillus cereus (NCBI:txid1396)

InterPro domains:
  IPR001570 Peptidase M4, C-terminal [PF02868] (403-565)
  IPR011096 FTP domain [PF07504] (84-134)
  IPR013856 Peptidase M4 domain [PF01447] (257-400)
  IPR023612 Peptidase M4 [PR00730] (355-375)
  IPR023612 Peptidase M4 [PR00730] (391-407)
  IPR023612 Peptidase M4 [PR00730] (412-423)
  IPR023612 Peptidase M4 [PR00730] (480-496)
  IPR025711 PepSY domain [PF03413] (153-218)
  IPR027268 Peptidase M4/M1, CTD superfamily [G3DSA:1.10.390.10] (405-565)
  IPR050728 Extracellular Zinc Metalloprotease M4 [PTHR33794] (1-566)

Solvent-accessible surface area: 12608 Å² total; per-residue (Å²): 78,129,46,86,80,90,103,9,54,0,85,3,33,108,48,49,98,9,72,2,36,2,0,61,28,76,99,26,41,47,0,10,3,54,80,58,58,2,43,0,38,0,29,11,4,110,63,143,90,80,76,59,33,76,31,15,55,19,91,93,15,62,0,64,58,102,94,14,19,4,0,0,1,0,6,44,7,1,0,47,5,13,33,12,9,83,76,68,43,108,14,44,6,20,56,83,74,20,22,62,7,72,2,0,0,12,40,8,94,99,78,57,61,9,56,26,65,43,81,14,3,0,2,1,34,3,59,52,115,52,24,30,15,8,1,2,0,0,3,19,0,0,10,23,4,2,27,0,6,2,82,79,43,8,67,7,67,92,87,75,45,7,0,0,0,13,8,0,2,0,0,0,4,0,1,8,0,2,50,85,22,126,59,122,50,39,25,25,0,0,45,45,1,57,24,72,80,153,109,76,25,1,61,41,1,0,32,56,1,58,115,74,68,22,11,12,25,57,81,101,102,88,121,34,102,74,67,88,8,1,0,86,34,10,2,3,0,0,1,21,0,0,53,4,0,5,79,14,31,95,20,116,77,36,95,4,105,27,33,32,69,110,66,0,2,26,0,0,36,74,0,7,57,111,64,14,86,107,72,4,56,3,59,106,0,30,62,9,1,32,83,0,0,17,65,74,71,32,71,158,22,83,26,6,47,5,0,92,79,0,0,39,0,0,37,6,124

B-factor: mean 19.45, std 11.72, range [1.0, 69.4]